Protein AF-A0A9Q1EX46-F1 (afdb_monomer)

Structure (mmCIF, N/CA/C/O backbone):
data_AF-A0A9Q1EX46-F1
#
_entry.id   AF-A0A9Q1EX46-F1
#
loop_
_atom_site.group_PDB
_atom_site.id
_atom_site.type_symbol
_atom_site.label_atom_id
_atom_site.label_alt_id
_atom_site.label_comp_id
_atom_site.label_asym_id
_atom_site.label_entity_id
_atom_site.label_seq_id
_atom_site.pdbx_PDB_ins_code
_atom_site.Cartn_x
_atom_site.Cartn_y
_atom_site.Cartn_z
_atom_site.occupancy
_atom_site.B_iso_or_equiv
_atom_site.auth_seq_id
_atom_site.auth_comp_id
_atom_site.auth_asym_id
_atom_site.auth_atom_id
_atom_site.pdbx_PDB_model_num
ATOM 1 N N . MET A 1 1 ? 39.783 0.358 53.527 1.00 37.78 1 MET A N 1
ATOM 2 C CA . MET A 1 1 ? 40.126 0.003 52.135 1.00 37.78 1 MET A CA 1
ATOM 3 C C . MET A 1 1 ? 38.827 0.038 51.355 1.00 37.78 1 MET A C 1
ATOM 5 O O . MET A 1 1 ? 37.946 -0.742 51.686 1.00 37.78 1 MET A O 1
ATOM 9 N N . ALA A 1 2 ? 38.648 1.014 50.462 1.00 42.69 2 ALA A N 1
ATOM 10 C CA . ALA A 1 2 ? 37.433 1.113 49.655 1.00 42.69 2 ALA A CA 1
ATOM 11 C C . ALA A 1 2 ? 37.326 -0.141 48.775 1.00 42.69 2 ALA A C 1
ATOM 13 O O . ALA A 1 2 ? 38.305 -0.507 48.122 1.00 42.69 2 ALA A O 1
ATOM 14 N N . ALA A 1 3 ? 36.185 -0.827 48.827 1.00 51.62 3 ALA A N 1
ATOM 15 C CA . ALA A 1 3 ? 35.931 -2.011 48.020 1.00 51.62 3 ALA A CA 1
ATOM 16 C C . ALA A 1 3 ? 36.088 -1.637 46.540 1.00 51.62 3 ALA A C 1
ATOM 18 O O . ALA A 1 3 ? 35.392 -0.761 46.035 1.00 51.62 3 ALA A O 1
ATOM 19 N N . THR A 1 4 ? 37.065 -2.239 45.866 1.00 77.00 4 THR A N 1
ATOM 20 C CA . THR A 1 4 ? 37.323 -1.983 44.450 1.00 77.00 4 THR A CA 1
ATOM 21 C C . THR A 1 4 ? 36.258 -2.725 43.655 1.00 77.00 4 THR A C 1
ATOM 23 O O . THR A 1 4 ? 36.268 -3.953 43.613 1.00 77.00 4 THR A O 1
ATOM 26 N N . ILE A 1 5 ? 35.302 -1.990 43.089 1.00 82.19 5 ILE A N 1
ATOM 27 C CA . ILE A 1 5 ? 34.247 -2.568 42.255 1.00 82.19 5 ILE A CA 1
ATOM 28 C C . ILE A 1 5 ? 34.917 -3.169 41.009 1.00 82.19 5 ILE A C 1
ATOM 30 O O . ILE A 1 5 ? 35.674 -2.457 40.338 1.00 82.19 5 ILE A O 1
ATOM 34 N N . PRO A 1 6 ? 34.718 -4.466 40.717 1.00 85.81 6 PRO A N 1
ATOM 35 C CA . PRO A 1 6 ? 35.343 -5.098 39.564 1.00 85.81 6 PRO A CA 1
ATOM 36 C C . PRO A 1 6 ? 34.796 -4.495 38.260 1.00 85.81 6 PRO A C 1
ATOM 38 O O . PRO A 1 6 ? 33.610 -4.171 38.198 1.00 85.81 6 PRO A O 1
ATOM 41 N N . PRO A 1 7 ? 35.635 -4.330 37.220 1.00 87.00 7 PRO A N 1
ATOM 42 C CA . PRO A 1 7 ? 35.157 -3.899 35.912 1.00 87.00 7 PRO A CA 1
ATOM 43 C C . PRO A 1 7 ? 34.230 -4.959 35.292 1.00 87.00 7 PRO A C 1
ATOM 45 O O . PRO A 1 7 ? 34.381 -6.147 35.602 1.00 87.00 7 PRO A O 1
ATOM 48 N N . PRO A 1 8 ? 33.308 -4.548 34.404 1.00 90.75 8 PRO A N 1
ATOM 49 C CA . PRO A 1 8 ? 32.396 -5.461 33.723 1.00 90.75 8 PRO A CA 1
ATOM 50 C C . PRO A 1 8 ? 33.163 -6.460 32.851 1.00 90.75 8 PRO A C 1
ATOM 52 O O . PRO A 1 8 ? 34.313 -6.219 32.456 1.00 90.75 8 PRO A O 1
ATOM 55 N N . ALA A 1 9 ? 32.525 -7.589 32.536 1.00 90.38 9 ALA A N 1
ATOM 56 C CA . ALA A 1 9 ? 33.117 -8.551 31.618 1.00 90.38 9 ALA A CA 1
ATOM 57 C C . ALA A 1 9 ? 33.279 -7.910 30.224 1.00 90.38 9 ALA A C 1
ATOM 59 O O . ALA A 1 9 ? 32.446 -7.104 29.815 1.00 90.38 9 ALA A O 1
ATOM 60 N N . PRO A 1 10 ? 34.341 -8.233 29.465 1.00 92.81 10 PRO A N 1
ATOM 61 C CA . PRO A 1 10 ? 34.513 -7.678 28.129 1.00 92.81 10 PRO A CA 1
ATOM 62 C C . PRO A 1 10 ? 33.400 -8.148 27.188 1.00 92.81 10 PRO A C 1
ATOM 64 O O . PRO A 1 10 ? 32.903 -9.271 27.300 1.00 92.81 10 PRO A O 1
ATOM 67 N N . MET A 1 11 ? 33.058 -7.306 26.210 1.00 91.50 11 MET A N 1
ATOM 68 C CA . MET A 1 11 ? 32.029 -7.615 25.220 1.00 91.50 11 MET A CA 1
ATOM 69 C C . MET A 1 11 ? 32.378 -8.898 24.456 1.00 91.50 11 MET A C 1
ATOM 71 O O . MET A 1 11 ? 33.451 -9.020 23.859 1.00 91.50 11 MET A O 1
ATOM 75 N N . LYS A 1 12 ? 31.445 -9.854 24.451 1.00 90.00 12 LYS A N 1
ATOM 76 C CA . LYS A 1 12 ? 31.603 -11.153 23.793 1.00 90.00 12 LYS A CA 1
ATOM 77 C C . LYS A 1 12 ? 31.111 -11.089 22.345 1.00 90.00 12 LYS A C 1
ATOM 79 O O . LYS A 1 12 ? 29.917 -10.932 22.099 1.00 90.00 12 LYS A O 1
ATOM 84 N N . LEU A 1 13 ? 32.014 -11.296 21.382 1.00 86.25 13 LEU A N 1
ATOM 85 C CA . LEU A 1 13 ? 31.693 -11.271 19.944 1.00 86.25 13 LEU A CA 1
ATOM 86 C C . LEU A 1 13 ? 31.307 -12.647 19.358 1.00 86.25 13 LEU A C 1
ATOM 88 O O . LEU A 1 13 ? 31.237 -12.814 18.143 1.00 86.25 13 LEU A O 1
ATOM 92 N N . SER A 1 14 ? 31.032 -13.645 20.202 1.00 80.94 14 SER A N 1
ATOM 93 C CA . SER A 1 14 ? 30.576 -14.979 19.783 1.00 80.94 14 SER A CA 1
ATOM 94 C C . SER A 1 14 ? 29.146 -15.268 20.247 1.00 80.94 14 SER A C 1
ATOM 96 O O . SER A 1 14 ? 28.757 -14.915 21.362 1.00 80.94 14 SER A O 1
ATOM 98 N N . GLY A 1 15 ? 28.367 -15.956 19.408 1.00 79.75 15 GLY A N 1
ATOM 99 C CA . GLY A 1 15 ? 26.959 -16.268 19.677 1.00 79.75 15 GLY A CA 1
ATOM 100 C C . GLY A 1 15 ? 26.020 -15.110 19.326 1.00 79.75 15 GLY A C 1
ATOM 101 O O . GLY A 1 15 ? 26.191 -14.461 18.296 1.00 79.75 15 GLY A O 1
ATOM 102 N N . ASN A 1 16 ? 25.011 -14.862 20.165 1.00 79.56 16 ASN A N 1
ATOM 103 C CA . ASN A 1 16 ? 24.030 -13.799 19.937 1.00 79.56 16 ASN A CA 1
ATOM 104 C C . ASN A 1 16 ? 24.615 -12.421 20.299 1.00 79.56 16 ASN A C 1
ATOM 106 O O . ASN A 1 16 ? 24.591 -12.008 21.457 1.00 79.56 16 ASN A O 1
ATOM 110 N N . LEU A 1 17 ? 25.124 -11.706 19.291 1.00 82.19 17 LEU A N 1
ATOM 111 C CA . LEU A 1 17 ? 25.746 -10.385 19.450 1.00 82.19 17 LEU A CA 1
ATOM 112 C C . LEU A 1 17 ? 24.806 -9.339 20.063 1.00 82.19 17 LEU A C 1
ATOM 114 O O . LEU A 1 17 ? 25.256 -8.537 20.876 1.00 82.19 17 LEU A O 1
ATOM 118 N N . SER A 1 18 ? 23.519 -9.359 19.704 1.00 80.31 18 SER A N 1
ATOM 119 C CA . SER A 1 18 ? 22.533 -8.399 20.215 1.00 80.31 18 SER A CA 1
ATOM 120 C C . SER A 1 18 ? 22.305 -8.591 21.713 1.00 80.31 18 SER A C 1
ATOM 122 O O . SER A 1 18 ? 22.365 -7.624 22.466 1.00 80.31 18 SER A O 1
ATOM 124 N N . ALA A 1 19 ? 22.091 -9.835 22.151 1.00 83.38 19 ALA A N 1
ATOM 125 C CA . ALA A 1 19 ? 21.902 -10.152 23.566 1.00 83.38 19 ALA A CA 1
ATOM 126 C C . ALA A 1 19 ? 23.178 -9.883 24.381 1.00 83.38 19 ALA A C 1
ATOM 128 O O . ALA A 1 19 ? 23.119 -9.279 25.448 1.00 83.38 19 ALA A O 1
ATOM 129 N N . ASN A 1 20 ? 24.347 -10.260 23.850 1.00 87.81 20 ASN A N 1
ATOM 130 C CA . ASN A 1 20 ? 25.632 -9.980 24.495 1.00 87.81 20 ASN A CA 1
ATOM 131 C C . ASN A 1 20 ? 25.869 -8.470 24.668 1.00 87.81 20 ASN A C 1
ATOM 133 O O . ASN A 1 20 ? 26.416 -8.052 25.685 1.00 87.81 20 ASN A O 1
ATOM 137 N N . TRP A 1 21 ? 25.457 -7.656 23.688 1.00 91.31 21 TRP A N 1
ATOM 138 C CA . TRP A 1 21 ? 25.592 -6.201 23.745 1.00 91.31 21 TRP A CA 1
ATOM 139 C C . TRP A 1 21 ? 24.703 -5.582 24.824 1.00 91.31 21 TRP A C 1
ATOM 141 O O . TRP A 1 21 ? 25.153 -4.692 25.539 1.00 91.31 21 TRP A O 1
ATOM 151 N N . GLU A 1 22 ? 23.465 -6.057 24.968 1.00 89.81 22 GLU A N 1
ATOM 152 C CA . GLU A 1 22 ? 22.554 -5.580 26.017 1.00 89.81 22 GLU A CA 1
ATOM 153 C C . GLU A 1 22 ? 23.090 -5.883 27.415 1.00 89.81 22 GLU A C 1
ATOM 155 O O . GLU A 1 22 ? 23.095 -4.993 28.264 1.00 89.81 22 GLU A O 1
ATOM 160 N N . ILE A 1 23 ? 23.620 -7.093 27.620 1.00 90.00 23 ILE A N 1
ATOM 161 C CA . ILE A 1 23 ? 24.258 -7.486 28.882 1.00 90.00 23 ILE A CA 1
ATOM 162 C C . ILE A 1 23 ? 25.468 -6.590 29.165 1.00 90.00 23 ILE A C 1
ATOM 164 O O . ILE A 1 23 ? 25.539 -5.969 30.221 1.00 90.00 23 ILE A O 1
ATOM 168 N N . PHE A 1 24 ? 26.392 -6.464 28.207 1.00 93.50 24 PHE A N 1
ATOM 169 C CA . PHE A 1 24 ? 27.595 -5.648 28.376 1.00 93.50 24 PHE A CA 1
ATOM 170 C C . PHE A 1 24 ? 27.270 -4.178 28.668 1.00 93.50 24 PHE A C 1
ATOM 172 O O . PHE A 1 24 ? 27.887 -3.565 29.537 1.00 93.50 24 PHE A O 1
ATOM 179 N N . ARG A 1 25 ? 26.307 -3.599 27.940 1.00 92.69 25 ARG A N 1
ATOM 180 C CA . ARG A 1 25 ? 25.896 -2.206 28.131 1.00 92.69 25 ARG A CA 1
ATOM 181 C C . ARG A 1 25 ? 25.324 -1.988 29.528 1.00 92.69 25 ARG A C 1
ATOM 183 O O . ARG A 1 25 ? 25.738 -1.036 30.180 1.00 92.69 25 ARG A O 1
ATOM 190 N N . ALA A 1 26 ? 24.427 -2.865 29.977 1.00 91.81 26 ALA A N 1
ATOM 191 C CA . ALA A 1 26 ? 23.844 -2.781 31.311 1.00 91.81 26 ALA A CA 1
ATOM 192 C C . ALA A 1 26 ? 24.926 -2.888 32.400 1.00 91.81 26 ALA A C 1
ATOM 194 O O . ALA A 1 26 ? 25.012 -2.023 33.266 1.00 91.81 26 ALA A O 1
ATOM 195 N N . GLU A 1 27 ? 25.826 -3.874 32.297 1.00 92.00 27 GLU A N 1
ATOM 196 C CA . GLU A 1 27 ? 26.935 -4.035 33.248 1.00 92.00 27 GLU A CA 1
ATOM 197 C C . GLU A 1 27 ? 27.879 -2.820 33.263 1.00 92.00 27 GLU A C 1
ATOM 199 O O . GLU A 1 27 ? 28.381 -2.427 34.318 1.00 92.00 27 GLU A O 1
ATOM 204 N N . TYR A 1 28 ? 28.133 -2.207 32.103 1.00 92.94 28 TYR A N 1
ATOM 205 C CA . TYR A 1 28 ? 28.942 -0.994 32.007 1.00 92.94 28 TYR A CA 1
ATOM 206 C C . TYR A 1 28 ? 28.252 0.223 32.632 1.00 92.94 28 TYR A C 1
ATOM 208 O O . TYR A 1 28 ? 28.911 0.994 33.329 1.00 92.94 28 TYR A O 1
ATOM 216 N N . GLU A 1 29 ? 26.956 0.413 32.387 1.00 91.44 29 GLU A N 1
ATOM 217 C CA . GLU A 1 29 ? 26.177 1.520 32.952 1.00 91.44 29 GLU A CA 1
ATOM 218 C C . GLU A 1 29 ? 26.094 1.404 34.484 1.00 91.44 29 GLU A C 1
ATOM 220 O O . GLU A 1 29 ? 26.362 2.383 35.187 1.00 91.44 29 GLU A O 1
ATOM 225 N N . ASP A 1 30 ? 25.865 0.195 35.005 1.00 90.56 30 ASP A N 1
ATOM 226 C CA . ASP A 1 30 ? 25.904 -0.095 36.443 1.00 90.56 30 ASP A CA 1
ATOM 227 C C . ASP A 1 30 ? 27.296 0.164 37.037 1.00 90.56 30 ASP A C 1
ATOM 229 O O . ASP A 1 30 ? 27.428 0.797 38.089 1.00 90.56 30 ASP A O 1
ATOM 233 N N . TYR A 1 31 ? 28.358 -0.266 36.349 1.00 91.56 31 TYR A N 1
ATOM 234 C CA . TYR A 1 31 ? 29.737 0.002 36.758 1.00 91.56 31 TYR A CA 1
ATOM 235 C C . TYR A 1 31 ? 30.051 1.502 36.773 1.00 91.56 31 TYR A C 1
ATOM 237 O O . TYR A 1 31 ? 30.677 2.001 37.714 1.00 91.56 31 TYR A O 1
ATOM 245 N N . ALA A 1 32 ? 29.615 2.238 35.750 1.00 90.19 32 ALA A N 1
ATOM 246 C CA . ALA A 1 32 ? 29.846 3.670 35.634 1.00 90.19 32 ALA A CA 1
ATOM 247 C C . ALA A 1 32 ? 29.139 4.446 36.753 1.00 90.19 32 ALA A C 1
ATOM 249 O O . ALA A 1 32 ? 29.727 5.364 37.327 1.00 90.19 32 ALA A O 1
ATOM 250 N N . LEU A 1 33 ? 27.915 4.044 37.103 1.00 90.44 33 LEU A N 1
ATOM 251 C CA . LEU A 1 33 ? 27.171 4.614 38.221 1.00 90.44 33 LEU A CA 1
ATOM 252 C C . LEU A 1 33 ? 27.841 4.290 39.562 1.00 90.44 33 LEU A C 1
ATOM 254 O O . LEU A 1 33 ? 28.079 5.185 40.371 1.00 90.44 33 LEU A O 1
ATOM 258 N N . ALA A 1 34 ? 28.195 3.025 39.788 1.00 87.19 34 ALA A N 1
ATOM 259 C CA . ALA A 1 34 ? 28.733 2.572 41.067 1.00 87.19 34 ALA A CA 1
ATOM 260 C C . ALA A 1 34 ? 30.149 3.104 41.362 1.00 87.19 34 ALA A C 1
ATOM 262 O O . ALA A 1 34 ? 30.555 3.177 42.521 1.00 87.19 34 ALA A O 1
ATOM 263 N N . THR A 1 35 ? 30.903 3.484 40.327 1.00 89.00 35 THR A N 1
ATOM 264 C CA . THR A 1 35 ? 32.251 4.069 40.447 1.00 89.00 35 THR A CA 1
ATOM 265 C C . THR A 1 35 ? 32.278 5.596 40.355 1.00 89.00 35 THR A C 1
ATOM 267 O O . THR A 1 35 ? 33.369 6.172 40.326 1.00 89.00 35 THR A O 1
ATOM 270 N N . GLU A 1 36 ? 31.110 6.252 40.298 1.00 89.44 36 GLU A N 1
ATOM 271 C CA . GLU A 1 36 ? 30.981 7.703 40.070 1.00 89.44 36 GLU A CA 1
ATOM 272 C C . GLU A 1 36 ? 31.730 8.156 38.798 1.00 89.44 36 GLU A C 1
ATOM 274 O O . GLU A 1 36 ? 32.247 9.273 38.694 1.00 89.44 36 GLU A O 1
ATOM 279 N N . LEU A 1 37 ? 31.833 7.267 37.802 1.00 88.12 37 LEU A N 1
ATOM 280 C CA . LEU A 1 37 ? 32.483 7.557 36.524 1.00 88.12 37 LEU A CA 1
ATOM 28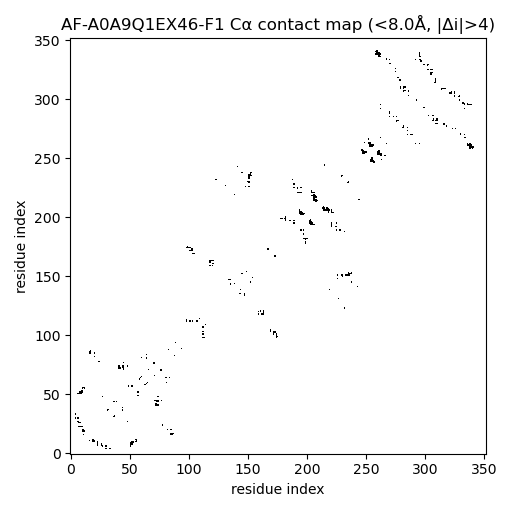1 C C . LEU A 1 37 ? 31.703 8.621 35.748 1.00 88.12 37 LEU A C 1
ATOM 283 O O . LEU A 1 37 ? 32.310 9.404 35.022 1.00 88.12 37 LEU A O 1
ATOM 287 N N . VAL A 1 38 ? 30.385 8.672 35.948 1.00 86.75 38 VAL A N 1
ATOM 288 C CA . VAL A 1 38 ? 29.470 9.645 35.334 1.00 86.75 38 VAL A CA 1
ATOM 289 C C . VAL A 1 38 ? 29.853 11.094 35.675 1.00 86.75 38 VAL A C 1
ATOM 291 O O . VAL A 1 38 ? 29.668 11.979 34.844 1.00 86.75 38 VAL A O 1
ATOM 294 N N . ASP A 1 39 ? 30.474 11.332 36.836 1.00 88.81 39 ASP A N 1
ATOM 295 C CA . ASP A 1 39 ? 30.908 12.666 37.283 1.00 88.81 39 ASP A CA 1
ATOM 296 C C . ASP A 1 39 ? 32.320 13.048 36.793 1.00 88.81 39 ASP A C 1
ATOM 298 O O . ASP A 1 39 ? 32.814 14.152 37.045 1.00 88.81 39 ASP A O 1
ATOM 302 N N . LYS A 1 40 ? 33.025 12.136 36.111 1.00 90.38 40 LYS A N 1
ATOM 303 C CA . LYS A 1 40 ? 34.375 12.384 35.577 1.00 90.38 40 LYS A CA 1
ATOM 304 C C . LYS A 1 40 ? 34.307 13.115 34.228 1.00 90.38 40 LYS A C 1
ATOM 306 O O . LYS A 1 40 ? 33.302 13.025 33.533 1.00 90.38 40 LYS A O 1
ATOM 311 N N . PRO A 1 41 ? 35.390 13.785 33.788 1.00 90.81 41 PRO A N 1
ATOM 312 C CA . PRO A 1 41 ? 35.446 14.379 32.452 1.00 90.81 41 PRO A CA 1
ATOM 313 C C . PRO A 1 41 ? 35.169 13.347 31.350 1.00 90.81 41 PRO A C 1
ATOM 315 O O . PRO A 1 41 ? 35.651 12.217 31.439 1.00 90.81 41 PRO A O 1
ATOM 318 N N . GLU A 1 42 ? 34.477 13.749 30.284 1.00 86.06 42 GLU A N 1
ATOM 319 C CA . GLU A 1 42 ? 34.044 12.868 29.181 1.00 86.06 42 GLU A CA 1
ATOM 320 C C . GLU A 1 42 ? 35.189 12.023 28.598 1.00 86.06 42 GLU A C 1
ATOM 322 O O . GLU A 1 42 ? 35.058 10.814 28.413 1.00 86.06 42 GLU A O 1
ATOM 327 N N . GLY A 1 43 ? 36.377 12.617 28.437 1.00 85.38 43 GLY A N 1
ATOM 328 C CA . GLY A 1 43 ? 37.562 11.898 27.961 1.00 85.38 43 GLY A CA 1
ATOM 329 C C . GLY A 1 43 ? 37.999 10.736 28.865 1.00 85.38 43 GLY A C 1
ATOM 330 O O . GLY A 1 43 ? 38.501 9.728 28.363 1.00 85.38 43 GLY A O 1
ATOM 331 N N . VAL A 1 44 ? 37.781 10.840 30.183 1.00 87.69 44 VAL A N 1
ATOM 332 C CA . VAL A 1 44 ? 38.041 9.759 31.149 1.00 87.69 44 VAL A CA 1
ATOM 333 C C . VAL A 1 44 ? 36.973 8.677 31.024 1.00 87.69 44 VAL A C 1
ATOM 335 O O . VAL A 1 44 ? 37.316 7.498 30.997 1.00 87.69 44 VAL A O 1
ATOM 338 N N . GLN A 1 45 ? 35.703 9.056 30.868 1.00 89.62 45 GLN A N 1
ATOM 339 C CA . GLN A 1 45 ? 34.605 8.105 30.666 1.00 89.62 45 GLN A CA 1
ATOM 340 C C . GLN A 1 45 ? 34.811 7.280 29.389 1.00 89.62 45 GLN A C 1
ATOM 342 O O . GLN A 1 45 ? 34.804 6.049 29.423 1.00 89.62 45 GLN A O 1
ATOM 347 N N . ALA A 1 46 ? 35.110 7.946 28.271 1.00 89.56 46 ALA A N 1
ATOM 348 C CA . ALA A 1 46 ? 35.369 7.293 26.993 1.00 89.56 46 ALA A CA 1
ATOM 349 C C . ALA A 1 46 ? 36.636 6.416 27.030 1.00 89.56 46 ALA A C 1
ATOM 351 O O . ALA A 1 46 ? 36.675 5.339 26.427 1.00 89.56 46 ALA A O 1
ATOM 352 N N . ALA A 1 47 ? 37.683 6.835 27.751 1.00 88.62 47 ALA A N 1
ATOM 353 C CA . ALA A 1 47 ? 38.885 6.021 27.939 1.00 88.62 47 ALA A CA 1
ATOM 354 C C . ALA A 1 47 ? 38.607 4.753 28.758 1.00 88.62 47 ALA A C 1
ATOM 356 O O . ALA A 1 47 ? 39.110 3.684 28.399 1.00 88.62 47 ALA A O 1
ATOM 357 N N . THR A 1 48 ? 37.781 4.856 29.799 1.00 89.94 48 THR A N 1
ATOM 358 C CA . THR A 1 48 ? 37.347 3.715 30.610 1.00 89.94 48 THR A CA 1
ATOM 359 C C . THR A 1 48 ? 36.477 2.754 29.800 1.00 89.94 48 THR A C 1
ATOM 361 O O . THR A 1 48 ? 36.755 1.560 29.796 1.00 89.94 48 THR A O 1
ATOM 364 N N . LEU A 1 49 ? 35.520 3.239 29.001 1.00 91.62 49 LEU A N 1
ATOM 365 C CA . LEU A 1 49 ? 34.744 2.378 28.096 1.00 91.62 49 LEU A CA 1
ATOM 366 C C . LEU A 1 49 ? 35.655 1.593 27.133 1.00 91.62 49 LEU A C 1
ATOM 368 O O . LEU A 1 49 ? 35.511 0.382 26.954 1.00 91.62 49 LEU A O 1
ATOM 372 N N . ARG A 1 50 ? 36.652 2.265 26.539 1.00 89.94 50 ARG A N 1
ATOM 373 C CA . ARG A 1 50 ? 37.633 1.622 25.647 1.00 89.94 50 ARG A CA 1
ATOM 374 C C . ARG A 1 50 ? 38.488 0.581 26.354 1.00 89.94 50 ARG A C 1
ATOM 376 O O . ARG A 1 50 ? 38.918 -0.368 25.693 1.00 89.94 50 ARG A O 1
ATOM 383 N N . SER A 1 51 ? 38.774 0.745 27.645 1.00 89.12 51 SER A N 1
ATOM 384 C CA . SER A 1 51 ? 39.581 -0.209 28.406 1.00 89.12 51 SER A CA 1
ATOM 385 C C . SER A 1 51 ? 38.799 -1.484 28.730 1.00 89.12 51 SER A C 1
ATOM 387 O O . SER A 1 51 ? 39.360 -2.567 28.565 1.00 89.12 51 SER A O 1
ATOM 389 N N . VAL A 1 52 ? 37.510 -1.364 29.069 1.00 92.44 52 VAL A N 1
ATOM 390 C CA . VAL A 1 52 ? 36.662 -2.487 29.508 1.00 92.44 52 VAL A CA 1
ATOM 391 C C . VAL A 1 52 ? 35.987 -3.258 28.368 1.00 92.44 52 VAL A C 1
ATOM 393 O O . VAL A 1 52 ? 35.744 -4.448 28.515 1.00 92.44 52 VAL A O 1
ATOM 396 N N . MET A 1 53 ? 35.761 -2.650 27.193 1.00 89.94 53 MET A N 1
ATOM 397 C CA . MET A 1 53 ? 35.071 -3.316 26.067 1.00 89.94 53 MET A CA 1
ATOM 398 C C . MET A 1 53 ? 35.796 -4.545 25.482 1.00 89.94 53 MET A C 1
ATOM 400 O O . MET A 1 53 ? 35.198 -5.314 24.737 1.00 89.94 53 MET A O 1
ATOM 404 N N . GLY A 1 54 ? 37.075 -4.756 25.806 1.00 91.19 54 GLY A N 1
ATOM 405 C CA . GLY A 1 54 ? 37.865 -5.888 25.308 1.00 91.19 54 GLY A CA 1
ATOM 406 C C . GLY A 1 54 ? 38.504 -5.658 23.931 1.00 91.19 54 GLY A C 1
ATOM 407 O O . GLY A 1 54 ? 38.144 -4.747 23.185 1.00 91.19 54 GLY A O 1
ATOM 408 N N . ALA A 1 55 ? 39.511 -6.472 23.597 1.00 87.94 55 ALA A N 1
ATOM 409 C CA . ALA A 1 55 ? 40.340 -6.284 22.399 1.00 87.94 55 ALA A CA 1
ATOM 410 C C . ALA A 1 55 ? 39.560 -6.457 21.084 1.00 87.94 55 ALA A C 1
ATOM 412 O O . ALA A 1 55 ? 39.756 -5.684 20.146 1.00 87.94 55 ALA A O 1
ATOM 413 N N . GLU A 1 56 ? 38.653 -7.433 21.032 1.00 86.06 56 GLU A N 1
ATOM 414 C CA . GLU A 1 56 ? 37.836 -7.725 19.850 1.00 86.06 56 GLU A CA 1
ATOM 415 C C . GLU A 1 56 ? 36.821 -6.606 19.571 1.00 86.06 56 GLU A C 1
ATOM 417 O O . GLU A 1 56 ? 36.754 -6.086 18.457 1.00 86.06 56 GLU A O 1
ATOM 422 N N . CYS A 1 57 ? 36.101 -6.139 20.597 1.00 88.50 57 CYS A N 1
ATOM 423 C CA . CYS A 1 57 ? 35.189 -5.001 20.458 1.00 88.50 57 CYS A CA 1
ATOM 424 C C . CYS A 1 57 ? 35.941 -3.705 20.120 1.00 88.50 57 CYS A C 1
ATOM 426 O O . CYS A 1 57 ? 35.461 -2.887 19.337 1.00 88.50 57 CYS A O 1
ATOM 428 N N . ARG A 1 58 ? 37.157 -3.524 20.653 1.00 88.25 58 ARG A N 1
ATOM 429 C CA . ARG A 1 58 ? 38.003 -2.370 20.320 1.00 88.25 58 ARG A CA 1
ATOM 430 C C . ARG A 1 58 ? 38.433 -2.371 18.850 1.00 88.25 58 ARG A C 1
ATOM 432 O O . ARG A 1 58 ? 38.584 -1.296 18.267 1.00 88.25 58 ARG A O 1
ATOM 439 N N . HIS A 1 59 ? 38.618 -3.544 18.242 1.00 87.50 59 HIS A N 1
ATOM 440 C CA . HIS A 1 59 ? 38.881 -3.658 16.808 1.00 87.50 59 HIS A CA 1
ATOM 441 C C . HIS A 1 59 ? 37.688 -3.143 15.990 1.00 87.50 59 HIS A C 1
ATOM 443 O O . HIS A 1 59 ? 37.874 -2.283 15.132 1.00 87.50 59 HIS A O 1
ATOM 449 N N . VAL A 1 60 ? 36.469 -3.575 16.334 1.00 86.44 60 VAL A N 1
ATOM 450 C CA . VAL A 1 60 ? 35.222 -3.083 15.717 1.00 86.44 60 VAL A CA 1
ATOM 451 C C . VAL A 1 60 ? 35.084 -1.569 15.881 1.00 86.44 60 VAL A C 1
ATOM 453 O O . VAL A 1 60 ? 34.874 -0.852 14.906 1.00 86.44 60 VAL A O 1
ATOM 456 N N . TYR A 1 61 ? 35.279 -1.060 17.098 1.00 87.69 61 TYR A N 1
ATOM 457 C CA . TYR A 1 61 ? 35.240 0.375 17.379 1.00 87.69 61 TYR A CA 1
ATOM 458 C C . TYR A 1 61 ? 36.185 1.173 16.465 1.00 87.69 61 TYR A C 1
ATOM 460 O O . TYR A 1 61 ? 35.790 2.188 15.896 1.00 87.69 61 TYR A O 1
ATOM 468 N N . LYS A 1 62 ? 37.427 0.703 16.294 1.00 85.88 62 LYS A N 1
ATOM 469 C CA . LYS A 1 62 ? 38.462 1.429 15.547 1.00 85.88 62 LYS A CA 1
ATOM 470 C C . LYS A 1 62 ? 38.287 1.345 14.030 1.00 85.88 62 LYS A C 1
ATOM 472 O O . LYS A 1 62 ? 38.637 2.296 13.338 1.00 85.88 62 LYS A O 1
ATOM 477 N N . HIS A 1 63 ? 37.816 0.212 13.516 1.00 84.81 63 HIS A N 1
ATOM 478 C CA . HIS A 1 63 ? 37.829 -0.068 12.079 1.00 84.81 63 HIS A CA 1
ATOM 479 C C . HIS A 1 63 ? 36.451 0.010 11.413 1.00 84.81 63 HIS A C 1
ATOM 481 O O . HIS A 1 63 ? 36.396 0.160 10.195 1.00 84.81 63 HIS A O 1
ATOM 487 N N . ASN A 1 64 ? 35.353 -0.057 12.175 1.00 83.44 64 ASN A N 1
ATOM 488 C CA . ASN A 1 64 ? 34.003 -0.152 11.614 1.00 83.44 64 ASN A CA 1
ATOM 489 C C . ASN A 1 64 ? 33.105 1.055 11.923 1.00 83.44 64 ASN A C 1
ATOM 491 O O . ASN A 1 64 ? 32.148 1.272 11.185 1.00 83.44 64 ASN A O 1
ATOM 495 N N . LEU A 1 65 ? 33.382 1.841 12.974 1.00 81.44 65 LEU A N 1
ATOM 496 C CA . LEU A 1 65 ? 32.496 2.943 13.390 1.00 81.44 65 LEU A CA 1
ATOM 497 C C . LEU A 1 65 ? 32.852 4.325 12.817 1.00 81.44 65 LEU A C 1
ATOM 499 O O . LEU A 1 65 ? 32.020 5.218 12.901 1.00 81.44 65 LEU A O 1
ATOM 503 N N . ASN A 1 66 ? 34.037 4.510 12.218 1.00 82.81 66 ASN A N 1
ATOM 504 C CA . ASN A 1 66 ? 34.472 5.759 11.557 1.00 82.81 66 ASN A CA 1
ATOM 505 C C . ASN A 1 66 ? 34.155 7.067 12.329 1.00 82.81 66 ASN A C 1
ATOM 507 O O . ASN A 1 66 ? 33.819 8.077 11.714 1.00 82.81 66 ASN A O 1
ATOM 511 N N . LEU A 1 67 ? 34.265 7.057 13.662 1.00 86.56 67 LEU A N 1
ATOM 512 C CA . LEU A 1 67 ? 33.945 8.209 14.517 1.00 86.56 67 LEU A CA 1
ATOM 513 C C . LEU A 1 67 ? 35.008 9.314 14.408 1.00 86.56 67 LEU A C 1
ATOM 515 O O . LEU A 1 67 ? 36.211 9.031 14.452 1.00 86.56 67 LEU A O 1
ATOM 519 N N . SER A 1 68 ? 34.571 10.571 14.328 1.00 87.62 68 SER A N 1
ATOM 520 C CA . SER A 1 68 ? 35.425 11.765 14.393 1.00 87.62 68 SER A CA 1
ATOM 521 C C . SER A 1 68 ? 36.057 11.961 15.781 1.00 87.62 68 SER A C 1
ATOM 523 O O . SER A 1 68 ? 35.644 11.351 16.763 1.00 87.62 68 SER A O 1
ATOM 525 N N . ASN A 1 69 ? 37.072 12.826 15.892 1.00 82.31 69 ASN A N 1
ATOM 526 C CA . ASN A 1 69 ? 37.777 13.051 17.164 1.00 82.31 69 ASN A CA 1
ATOM 527 C C . ASN A 1 69 ? 36.862 13.582 18.283 1.00 82.31 69 ASN A C 1
ATOM 529 O O . ASN A 1 69 ? 37.085 13.255 19.445 1.00 82.31 69 ASN A O 1
ATOM 533 N N . GLU A 1 70 ? 35.847 14.376 17.934 1.00 82.81 70 GLU A N 1
ATOM 534 C CA . GLU A 1 70 ? 34.847 14.888 18.879 1.00 82.81 70 GLU A CA 1
ATOM 535 C C . GLU A 1 70 ? 33.918 13.758 19.349 1.00 82.81 70 GLU A C 1
ATOM 537 O O . GLU A 1 70 ? 33.715 13.573 20.545 1.00 82.81 70 GLU A O 1
ATOM 542 N N . GLU A 1 71 ? 33.456 12.904 18.432 1.00 85.56 71 GLU A N 1
ATOM 543 C CA . GLU A 1 71 ? 32.603 11.748 18.748 1.00 85.56 71 GLU A CA 1
ATOM 544 C C . GLU A 1 71 ? 33.328 10.667 19.569 1.00 85.56 71 GLU A C 1
ATOM 546 O O . GLU A 1 71 ? 32.701 9.921 20.314 1.00 85.56 71 GLU A O 1
ATOM 551 N N . GLN A 1 72 ? 34.658 10.579 19.470 1.00 84.56 72 GLN A N 1
ATOM 552 C CA . GLN A 1 72 ? 35.477 9.671 20.285 1.00 84.56 72 GLN A CA 1
ATOM 553 C C . GLN A 1 72 ? 35.676 10.153 21.736 1.00 84.56 72 GLN A C 1
ATOM 555 O O . GLN A 1 72 ? 36.199 9.393 22.568 1.00 84.56 72 GLN A O 1
ATOM 560 N N . ALA A 1 73 ? 35.310 11.403 22.035 1.00 84.94 73 ALA A N 1
ATOM 561 C CA . ALA A 1 73 ? 35.326 11.957 23.385 1.00 84.94 7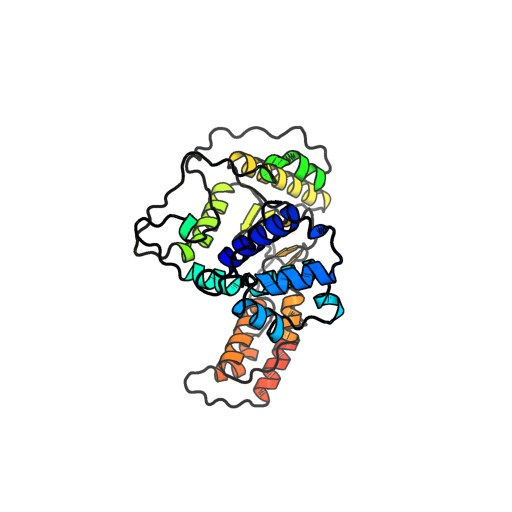3 ALA A CA 1
ATOM 562 C C . ALA A 1 73 ? 34.010 11.695 24.139 1.00 84.94 73 ALA A C 1
ATOM 564 O O . ALA A 1 73 ? 34.045 11.582 25.361 1.00 84.94 73 ALA A O 1
ATOM 565 N N . ASP A 1 74 ? 32.894 11.518 23.426 1.00 88.31 74 ASP A N 1
ATOM 566 C CA . ASP A 1 74 ? 31.565 11.307 24.007 1.00 88.31 74 ASP A CA 1
ATOM 567 C C . ASP A 1 74 ? 31.233 9.810 24.155 1.00 88.31 74 ASP A C 1
ATOM 569 O O . ASP A 1 74 ? 31.031 9.075 23.185 1.00 88.31 74 ASP A O 1
ATOM 573 N N . VAL A 1 75 ? 31.131 9.349 25.403 1.00 89.50 75 VAL A N 1
ATOM 574 C CA . VAL A 1 75 ? 30.801 7.956 25.742 1.00 89.50 75 VAL A CA 1
ATOM 575 C C . VAL A 1 75 ? 29.432 7.516 25.203 1.00 89.50 75 VAL A C 1
ATOM 577 O O . VAL A 1 75 ? 29.274 6.372 24.773 1.00 89.50 75 VAL A O 1
ATOM 580 N N . THR A 1 76 ? 28.457 8.422 25.161 1.00 88.50 76 THR A N 1
ATOM 581 C CA . THR A 1 76 ? 27.086 8.157 24.712 1.00 88.50 76 THR A CA 1
ATOM 582 C C . THR A 1 76 ? 27.056 7.915 23.210 1.00 88.50 76 THR A C 1
ATOM 584 O O . THR A 1 76 ? 26.407 6.979 22.733 1.00 88.50 76 THR A O 1
ATOM 587 N N . VAL A 1 77 ? 27.803 8.719 22.448 1.00 90.06 77 VAL A N 1
ATOM 588 C CA . VAL A 1 77 ? 27.938 8.550 20.994 1.00 90.06 77 VAL A CA 1
ATOM 589 C C . VAL A 1 77 ? 28.606 7.216 20.665 1.00 90.06 77 VAL A C 1
ATOM 591 O O . VAL A 1 77 ? 28.150 6.504 19.763 1.00 90.06 77 VAL A O 1
ATOM 594 N N . ILE A 1 78 ? 29.630 6.830 21.431 1.00 89.62 78 ILE A N 1
ATOM 595 C CA . ILE A 1 78 ? 30.318 5.544 21.267 1.00 89.62 78 ILE A CA 1
ATOM 596 C C . ILE A 1 78 ? 29.364 4.372 21.536 1.00 89.62 78 ILE A C 1
ATOM 598 O O . ILE A 1 78 ? 29.268 3.469 20.700 1.00 89.62 78 ILE A O 1
ATOM 602 N N . LEU A 1 79 ? 28.631 4.388 22.657 1.00 90.75 79 LEU A N 1
ATOM 603 C CA . LEU A 1 79 ? 27.666 3.338 23.010 1.00 90.75 79 LEU A CA 1
ATOM 604 C C . LEU A 1 79 ? 26.560 3.205 21.956 1.00 90.75 79 LEU A C 1
ATOM 606 O O . LEU A 1 79 ? 26.276 2.101 21.500 1.00 90.75 79 LEU A O 1
ATOM 610 N N . ASN A 1 80 ? 25.983 4.317 21.498 1.00 89.38 80 ASN A N 1
ATOM 611 C CA . ASN A 1 80 ? 24.926 4.290 20.483 1.00 89.38 80 ASN A CA 1
ATOM 612 C C . ASN A 1 80 ? 25.431 3.788 19.119 1.00 89.38 80 ASN A C 1
ATOM 614 O O . ASN A 1 80 ? 24.705 3.113 18.388 1.00 89.38 80 ASN A O 1
ATOM 618 N N . SER A 1 81 ? 26.675 4.102 18.760 1.00 87.75 81 SER A N 1
ATOM 619 C CA . SER A 1 81 ? 27.277 3.647 17.502 1.00 87.75 81 SER A CA 1
ATOM 620 C C . SER A 1 81 ? 27.586 2.150 17.530 1.00 87.75 81 SER A C 1
ATOM 622 O O . SER A 1 81 ? 27.300 1.445 16.562 1.00 87.75 81 SER A O 1
ATOM 624 N N . LEU A 1 82 ? 28.098 1.644 18.656 1.00 88.62 82 LEU A N 1
ATOM 625 C CA . LEU A 1 82 ? 28.273 0.207 18.877 1.00 88.62 82 LEU A CA 1
ATOM 626 C C . LEU A 1 82 ? 26.923 -0.522 18.908 1.00 88.62 82 LEU A C 1
ATOM 628 O O . LEU A 1 82 ? 26.799 -1.583 18.302 1.00 88.62 82 LEU A O 1
ATOM 632 N N . GLU A 1 83 ? 25.889 0.066 19.513 1.00 88.81 83 GLU A N 1
ATOM 633 C CA . GLU A 1 83 ? 24.540 -0.505 19.504 1.00 88.81 83 GLU A CA 1
ATOM 634 C C . GLU A 1 83 ? 23.997 -0.664 18.083 1.00 88.81 83 GLU A C 1
ATOM 636 O O . GLU A 1 83 ? 23.495 -1.730 17.742 1.00 88.81 83 GLU A O 1
ATOM 641 N N . ARG A 1 84 ? 24.152 0.349 17.223 1.00 84.06 84 ARG A N 1
ATOM 642 C CA . ARG A 1 84 ? 23.755 0.261 15.805 1.00 84.06 84 ARG A CA 1
ATOM 643 C C . ARG A 1 84 ? 24.529 -0.802 15.025 1.00 84.06 84 ARG A C 1
ATOM 645 O O . ARG A 1 84 ? 24.015 -1.309 14.034 1.00 84.06 84 ARG A O 1
ATOM 652 N N . TYR A 1 85 ? 25.760 -1.102 15.432 1.00 85.50 85 TYR A N 1
ATOM 653 C CA . TYR A 1 85 ? 26.577 -2.135 14.803 1.00 85.50 85 TYR A CA 1
ATOM 654 C C . TYR A 1 85 ? 26.172 -3.543 15.262 1.00 85.50 85 TYR A C 1
ATOM 656 O O . TYR A 1 85 ? 26.044 -4.446 14.438 1.00 85.50 85 TYR A O 1
ATOM 664 N N . PHE A 1 86 ? 25.960 -3.740 16.568 1.00 83.44 86 PHE A N 1
ATOM 665 C CA . PHE A 1 86 ? 25.648 -5.055 17.137 1.00 83.44 86 PHE A CA 1
ATOM 666 C C . PHE A 1 86 ? 24.168 -5.431 17.056 1.00 83.44 86 PHE A C 1
ATOM 668 O O . PHE A 1 86 ? 23.852 -6.621 17.004 1.00 83.44 86 PHE A O 1
ATOM 675 N N . LYS A 1 87 ? 23.261 -4.450 17.007 1.00 79.62 87 LYS A N 1
ATOM 676 C CA . LYS A 1 87 ? 21.844 -4.676 16.720 1.00 79.62 87 LYS A CA 1
ATOM 677 C C . LYS A 1 87 ? 21.618 -4.527 15.214 1.00 79.62 87 LYS A C 1
ATOM 679 O O . LYS A 1 87 ? 21.653 -3.402 14.713 1.00 79.62 87 LYS A O 1
ATOM 684 N N . PRO A 1 88 ? 21.377 -5.620 14.466 1.00 60.94 88 PRO A N 1
ATOM 685 C CA . PRO A 1 88 ? 21.085 -5.504 13.046 1.00 60.94 88 PRO A CA 1
ATOM 686 C C . PRO A 1 88 ? 19.825 -4.658 12.843 1.00 60.94 88 PRO A C 1
ATOM 688 O O . PRO A 1 88 ? 18.802 -4.858 13.503 1.00 60.94 88 PRO A O 1
ATOM 691 N N . ALA A 1 89 ? 19.879 -3.720 11.896 1.00 57.06 89 ALA A N 1
ATOM 692 C CA . ALA A 1 89 ? 18.675 -3.071 11.404 1.00 57.06 89 ALA A CA 1
ATOM 693 C C . ALA A 1 89 ? 17.752 -4.160 10.841 1.00 57.06 89 ALA A C 1
ATOM 695 O O . ALA A 1 89 ? 18.144 -4.881 9.921 1.00 57.06 89 ALA A O 1
ATOM 696 N N . LYS A 1 90 ? 16.543 -4.302 11.403 1.00 53.53 90 LYS A N 1
ATOM 697 C CA . LYS A 1 90 ? 15.557 -5.287 10.938 1.00 53.53 90 LYS A CA 1
ATOM 698 C C . LYS A 1 90 ? 15.327 -5.101 9.440 1.00 53.53 90 LYS A C 1
ATOM 700 O O . LYS A 1 90 ? 14.688 -4.136 9.015 1.00 53.53 90 LYS A O 1
ATOM 705 N N . ASN A 1 91 ? 15.827 -6.029 8.631 1.00 50.94 91 ASN A N 1
ATOM 706 C CA . ASN A 1 91 ? 15.505 -6.058 7.217 1.00 50.94 91 ASN A CA 1
ATOM 707 C C . ASN A 1 91 ? 14.139 -6.723 7.073 1.00 50.94 91 ASN A C 1
ATOM 709 O O . ASN A 1 91 ? 14.035 -7.941 6.983 1.00 50.94 91 ASN A O 1
ATOM 713 N N . VAL A 1 92 ? 13.093 -5.898 7.046 1.00 47.12 92 VAL A N 1
ATOM 714 C CA . VAL A 1 92 ? 11.694 -6.343 6.961 1.00 47.12 92 VAL A CA 1
ATOM 715 C C . VAL A 1 92 ? 11.468 -7.317 5.797 1.00 47.12 92 VAL A C 1
ATOM 717 O O . VAL A 1 92 ? 10.634 -8.207 5.908 1.00 47.12 92 VAL A O 1
ATOM 720 N N . ILE A 1 93 ? 12.209 -7.186 4.691 1.00 41.31 93 ILE A N 1
ATOM 721 C CA . ILE A 1 93 ? 12.094 -8.082 3.532 1.00 41.31 93 ILE A CA 1
ATOM 722 C C . ILE A 1 93 ? 12.697 -9.456 3.844 1.00 41.31 93 ILE A C 1
ATOM 724 O O . ILE A 1 93 ? 12.082 -10.470 3.529 1.00 41.31 93 ILE A O 1
ATOM 728 N N . TYR A 1 94 ? 13.872 -9.496 4.475 1.00 45.31 94 TYR A N 1
ATOM 729 C CA . TYR A 1 94 ? 14.524 -10.745 4.873 1.00 45.31 94 TYR A CA 1
ATOM 730 C C . TYR A 1 94 ? 13.752 -11.461 5.988 1.00 45.31 94 TYR A C 1
ATOM 732 O O . TYR A 1 94 ? 13.498 -12.651 5.870 1.00 45.31 94 TYR A O 1
ATOM 740 N N . GLU A 1 95 ? 13.287 -10.732 7.003 1.00 45.94 95 GLU A N 1
ATOM 741 C CA . GLU A 1 95 ? 12.438 -11.278 8.072 1.00 45.94 95 GLU A CA 1
ATOM 742 C C . GLU A 1 95 ? 11.132 -11.863 7.507 1.00 45.94 95 GLU A C 1
ATOM 744 O O . GLU A 1 95 ? 10.736 -12.965 7.869 1.00 45.94 95 GLU A O 1
ATOM 749 N N . ARG A 1 96 ? 10.495 -11.184 6.538 1.00 47.31 96 ARG A N 1
ATOM 750 C CA . ARG A 1 96 ? 9.316 -11.716 5.825 1.00 47.31 96 ARG A CA 1
ATOM 751 C C . ARG A 1 96 ? 9.636 -12.940 4.971 1.00 47.31 96 ARG A C 1
ATOM 753 O O . ARG A 1 96 ? 8.789 -13.815 4.841 1.00 47.31 96 ARG A O 1
ATOM 760 N N . TYR A 1 97 ? 10.823 -12.993 4.369 1.00 45.94 97 TYR A N 1
ATOM 761 C CA . TYR A 1 97 ? 11.273 -14.150 3.598 1.00 45.94 97 TYR A CA 1
ATOM 762 C C . TYR A 1 97 ? 11.508 -15.365 4.502 1.00 45.94 97 TYR A C 1
ATOM 764 O O . TYR A 1 97 ? 10.996 -16.439 4.200 1.00 45.94 97 TYR A O 1
ATOM 772 N N . VAL A 1 98 ? 12.222 -15.182 5.619 1.00 46.22 98 VAL A N 1
ATOM 773 C CA . VAL A 1 98 ? 12.446 -16.221 6.636 1.00 46.22 98 VAL A CA 1
ATOM 774 C C . VAL A 1 98 ? 11.104 -16.709 7.177 1.00 46.22 98 VAL A C 1
ATOM 776 O O . VAL A 1 98 ? 10.840 -17.904 7.114 1.00 46.22 98 VAL A O 1
ATOM 779 N N . PHE A 1 99 ? 10.209 -15.792 7.561 1.00 46.72 99 PHE A N 1
ATOM 780 C CA . PHE A 1 99 ? 8.844 -16.102 7.994 1.00 46.72 99 PHE A CA 1
ATOM 781 C C . PHE A 1 99 ? 8.040 -16.890 6.945 1.00 46.72 99 PHE A C 1
ATOM 783 O O . PHE A 1 99 ? 7.447 -17.922 7.249 1.00 46.72 99 PHE A O 1
ATOM 790 N N . GLY A 1 100 ? 8.052 -16.452 5.682 1.00 45.34 100 GLY A N 1
ATOM 791 C CA . GLY A 1 100 ? 7.356 -17.136 4.585 1.00 45.34 100 GLY A CA 1
ATOM 792 C C . GLY A 1 100 ? 7.949 -18.502 4.213 1.00 45.34 100 GLY A C 1
ATOM 793 O O . GLY A 1 100 ? 7.336 -19.244 3.443 1.00 45.34 100 GLY A O 1
ATOM 794 N N . CYS A 1 101 ? 9.130 -18.828 4.746 1.00 47.12 101 CYS A N 1
ATOM 795 C CA . CYS A 1 101 ? 9.824 -20.101 4.563 1.00 47.12 101 CYS A CA 1
ATOM 796 C C . CYS A 1 101 ? 9.831 -20.980 5.827 1.00 47.12 101 CYS A C 1
ATOM 798 O O . CYS A 1 101 ? 10.345 -22.100 5.762 1.00 47.12 101 CYS A O 1
ATOM 800 N N . CYS A 1 102 ? 9.283 -20.509 6.955 1.00 45.88 102 CYS A N 1
ATOM 801 C CA . CYS A 1 102 ? 9.184 -21.293 8.185 1.00 45.88 102 CYS A CA 1
ATOM 802 C C . CYS A 1 102 ? 8.252 -22.496 7.985 1.00 45.88 102 CYS A C 1
ATOM 804 O O . CYS A 1 102 ? 7.138 -22.355 7.482 1.00 45.88 102 CYS A O 1
ATOM 806 N N . LYS A 1 103 ? 8.709 -23.681 8.401 1.00 49.81 103 LYS A N 1
ATOM 807 C CA . LYS A 1 103 ? 7.890 -24.894 8.504 1.00 49.81 103 LYS A CA 1
ATOM 808 C C . LYS A 1 103 ? 7.614 -25.144 9.979 1.00 49.81 103 LYS A C 1
ATOM 810 O O . LYS A 1 103 ? 8.562 -25.203 10.754 1.00 49.81 103 LYS A O 1
ATOM 815 N N . GLN A 1 104 ? 6.344 -25.263 10.349 1.00 44.28 104 GLN A N 1
ATOM 816 C CA . GLN A 1 104 ? 5.956 -25.516 11.731 1.00 44.28 104 GLN A CA 1
ATOM 817 C C . GLN A 1 104 ? 6.276 -26.965 12.110 1.00 44.28 104 GLN A C 1
ATOM 819 O O . GLN A 1 104 ? 5.782 -27.888 11.466 1.00 44.28 104 GLN A O 1
ATOM 824 N N . GLU A 1 105 ? 7.136 -27.162 13.111 1.00 45.44 105 GLU A N 1
ATOM 825 C CA . GLU A 1 105 ? 7.450 -28.490 13.652 1.00 45.44 105 GLU A CA 1
ATOM 826 C C . GLU A 1 105 ? 6.448 -28.864 14.756 1.00 45.44 105 GLU A C 1
ATOM 828 O O . GLU A 1 105 ? 5.879 -27.999 15.426 1.00 45.44 105 GLU A O 1
ATOM 833 N N . GLU A 1 106 ? 6.201 -30.157 14.946 1.00 36.88 106 GLU A N 1
ATOM 834 C CA . GLU A 1 106 ? 5.228 -30.663 15.918 1.00 36.88 106 GLU A CA 1
ATOM 835 C C . GLU A 1 106 ? 5.622 -30.235 17.348 1.00 36.88 106 GLU A C 1
ATOM 837 O O . GLU A 1 106 ? 6.703 -30.568 17.831 1.00 36.88 106 GLU A O 1
ATOM 842 N N . GLY A 1 107 ? 4.768 -29.445 18.012 1.00 44.50 107 GLY A N 1
ATOM 843 C CA . GLY A 1 107 ? 5.020 -28.898 19.355 1.00 44.50 107 GLY A CA 1
ATOM 844 C C . GLY A 1 107 ? 5.654 -27.501 19.411 1.00 44.50 107 GLY A C 1
ATOM 845 O O . GLY A 1 107 ? 5.812 -26.970 20.508 1.00 44.50 107 GLY A O 1
ATOM 846 N N . SER A 1 108 ? 5.976 -26.882 18.271 1.00 37.47 108 SER A N 1
ATOM 847 C CA . SER A 1 108 ? 6.459 -25.491 18.240 1.00 37.47 108 SER A CA 1
ATOM 848 C C . SER A 1 108 ? 5.321 -24.489 18.479 1.00 37.47 108 SER A C 1
ATOM 850 O O . SER A 1 108 ? 4.254 -24.569 17.857 1.00 37.47 108 SER A O 1
ATOM 852 N N . THR A 1 109 ? 5.532 -23.550 19.409 1.00 40.56 109 THR A N 1
ATOM 853 C CA . THR A 1 109 ? 4.532 -22.527 19.758 1.00 40.56 109 THR A CA 1
ATOM 854 C C . THR A 1 109 ? 4.593 -21.355 18.783 1.00 40.56 109 THR A C 1
ATOM 856 O O . THR A 1 109 ? 5.613 -21.081 18.146 1.00 40.56 109 THR A O 1
ATOM 859 N N . SER A 1 110 ? 3.489 -20.615 18.651 1.00 38.09 110 SER A N 1
ATOM 860 C CA . SER A 1 110 ? 3.427 -19.466 17.742 1.00 38.09 110 SER A CA 1
ATOM 861 C C . SER A 1 110 ? 4.428 -18.352 18.086 1.00 38.09 110 SER A C 1
ATOM 863 O O . SER A 1 110 ? 4.837 -17.591 17.207 1.00 38.09 110 SER A O 1
ATOM 865 N N . GLU A 1 111 ? 4.847 -18.278 19.351 1.00 34.97 111 GLU A N 1
ATOM 866 C CA . GLU A 1 111 ? 5.834 -17.318 19.853 1.00 34.97 111 GLU A CA 1
ATOM 867 C C . GLU A 1 111 ? 7.247 -17.596 19.315 1.00 34.97 111 GLU A C 1
ATOM 869 O O . GLU A 1 111 ? 7.971 -16.660 18.972 1.00 34.97 111 GLU A O 1
ATOM 874 N N . GLU A 1 112 ? 7.622 -18.867 19.144 1.00 37.22 112 GLU A N 1
ATOM 875 C CA . GLU A 1 112 ? 8.941 -19.273 18.632 1.00 37.22 112 GLU A CA 1
ATOM 876 C C . GLU A 1 112 ? 9.119 -18.966 17.133 1.00 37.22 112 GLU A C 1
ATOM 878 O O . GLU A 1 112 ? 10.241 -18.810 16.652 1.00 37.22 112 GLU A O 1
ATOM 883 N N . MET A 1 113 ? 8.014 -18.814 16.394 1.00 35.94 113 MET A N 1
ATOM 884 C CA . MET A 1 113 ? 8.000 -18.549 14.946 1.00 35.94 113 MET A CA 1
ATOM 885 C C . MET A 1 113 ? 7.940 -17.056 14.586 1.00 35.94 113 MET A C 1
ATOM 887 O O . MET A 1 113 ? 7.869 -16.710 13.404 1.00 35.94 113 MET A O 1
ATOM 891 N N . GLY A 1 114 ? 7.940 -16.154 15.578 1.00 33.44 114 GLY A N 1
ATOM 892 C CA . GLY A 1 114 ? 7.823 -14.709 15.348 1.00 33.44 114 GLY A CA 1
ATOM 893 C C . GLY A 1 114 ? 6.495 -14.299 14.699 1.00 33.44 114 GLY A C 1
ATOM 894 O O . GLY A 1 114 ? 6.433 -13.281 14.002 1.00 33.44 114 GLY A O 1
ATOM 895 N N . LEU A 1 115 ? 5.438 -15.098 14.891 1.00 33.97 115 LEU A N 1
ATOM 896 C CA . LEU A 1 115 ? 4.105 -14.806 14.376 1.00 33.97 115 LEU A CA 1
ATOM 897 C C . LEU A 1 115 ? 3.589 -13.502 14.997 1.00 33.97 115 LEU A C 1
ATOM 899 O O . LEU A 1 115 ? 3.647 -13.295 16.208 1.00 33.97 115 LEU A O 1
ATOM 903 N N . MET A 1 116 ? 3.058 -12.609 14.157 1.00 31.02 116 MET A N 1
ATOM 904 C CA . MET A 1 116 ? 2.177 -11.555 14.655 1.00 31.02 116 MET A CA 1
ATOM 905 C C . MET A 1 116 ? 1.010 -12.236 15.378 1.00 31.02 116 MET A C 1
ATOM 907 O O . MET A 1 116 ? 0.385 -13.129 14.810 1.00 31.02 116 MET A O 1
ATOM 911 N N . HIS A 1 117 ? 0.732 -11.832 16.620 1.00 27.12 117 HIS A N 1
ATOM 912 C CA . HIS A 1 117 ? -0.448 -12.283 17.355 1.00 27.12 117 HIS A CA 1
ATOM 913 C C . HIS A 1 117 ? -1.706 -11.981 16.530 1.00 27.12 117 HIS A C 1
ATOM 915 O O . HIS A 1 117 ? -2.123 -10.827 16.421 1.00 27.12 117 HIS A O 1
ATOM 921 N N . PHE A 1 118 ? -2.316 -13.015 15.956 1.00 33.38 118 PHE A N 1
ATOM 922 C CA . PHE A 1 118 ? -3.660 -12.947 15.396 1.00 33.38 118 PHE A CA 1
ATOM 923 C C . PHE A 1 118 ? -4.593 -13.684 16.350 1.00 33.38 118 PHE A C 1
ATOM 925 O O . PHE A 1 118 ? -4.759 -14.896 16.264 1.00 33.38 118 PHE A O 1
ATOM 932 N N . THR A 1 119 ? -5.184 -12.951 17.289 1.00 29.75 119 THR A N 1
ATOM 933 C CA . THR A 1 119 ? -6.203 -13.501 18.186 1.00 29.75 119 THR A CA 1
ATOM 934 C C . THR A 1 119 ? -7.576 -13.268 17.557 1.00 29.75 119 THR A C 1
ATOM 936 O O . THR A 1 119 ? -8.038 -12.131 17.485 1.00 29.75 119 THR A O 1
ATOM 939 N N . ILE A 1 120 ? -8.225 -14.335 17.088 1.00 37.12 120 ILE A N 1
ATOM 940 C CA . ILE A 1 120 ? -9.642 -14.338 16.701 1.00 37.12 120 ILE A CA 1
ATOM 941 C C . ILE A 1 120 ? -10.351 -15.264 17.699 1.00 37.12 120 ILE A C 1
ATOM 943 O O . ILE A 1 120 ? -10.093 -16.464 17.655 1.00 37.12 120 ILE A O 1
ATOM 947 N N . PRO A 1 121 ? -11.183 -14.748 18.624 1.00 32.16 121 PRO A N 1
ATOM 948 C CA . PRO A 1 121 ? -11.882 -15.583 19.599 1.00 32.16 121 PRO A CA 1
ATOM 949 C C . PRO A 1 121 ? -12.865 -16.544 18.918 1.00 32.16 121 PRO A C 1
ATOM 951 O O . PRO A 1 121 ? -13.596 -16.149 18.010 1.00 32.16 121 PRO A O 1
ATOM 954 N N . GLU A 1 122 ? -12.909 -17.790 19.389 1.00 31.66 122 GLU A N 1
ATOM 955 C CA . GLU A 1 122 ? -13.751 -18.867 18.842 1.00 31.66 122 GLU A CA 1
ATOM 956 C C . GLU A 1 122 ? -15.241 -18.735 19.237 1.00 31.66 122 GLU A C 1
ATOM 958 O O . GLU A 1 122 ? -16.127 -19.342 18.637 1.00 31.66 122 GLU A O 1
ATOM 963 N N . GLU A 1 123 ? -15.556 -17.871 20.204 1.00 35.31 123 GLU A N 1
ATOM 964 C CA . GLU A 1 123 ? -16.903 -17.702 20.756 1.00 35.31 123 GLU A CA 1
ATOM 965 C C . GLU A 1 123 ? -17.645 -16.510 20.126 1.00 35.31 123 GLU A C 1
ATOM 967 O O . GLU A 1 123 ? -17.884 -15.485 20.762 1.00 35.31 123 GLU A O 1
ATOM 972 N N . LEU A 1 124 ? -18.037 -16.633 18.857 1.00 34.28 124 LEU A N 1
ATOM 973 C CA . LEU A 1 124 ? -18.942 -15.686 18.190 1.00 34.28 124 LEU A CA 1
ATOM 974 C C . LEU A 1 124 ? -20.290 -16.351 17.898 1.00 34.28 124 LEU A C 1
ATOM 976 O O . LEU A 1 124 ? -20.641 -16.661 16.762 1.00 34.28 124 LEU A O 1
ATOM 980 N N . ARG A 1 125 ? -21.082 -16.546 18.958 1.00 29.72 125 ARG A N 1
ATOM 981 C CA . ARG A 1 125 ? -22.544 -16.601 18.835 1.00 29.72 125 ARG A CA 1
ATOM 982 C C . ARG A 1 125 ? -23.076 -15.183 18.997 1.00 29.72 125 ARG A C 1
ATOM 984 O O . ARG A 1 125 ? -23.084 -14.645 20.098 1.00 29.72 125 ARG A O 1
ATOM 991 N N . VAL A 1 126 ? -23.493 -14.576 17.889 1.00 32.84 126 VAL A N 1
ATOM 992 C CA . VAL A 1 126 ? -24.126 -13.254 17.889 1.00 32.84 126 VAL A CA 1
ATOM 993 C C . VAL A 1 126 ? -25.609 -13.434 18.216 1.00 32.84 126 VAL A C 1
ATOM 995 O O . VAL A 1 126 ? -26.418 -13.704 17.332 1.00 32.84 126 VAL A O 1
ATOM 998 N N . GLU A 1 127 ? -25.971 -13.304 19.492 1.00 26.05 127 GLU A N 1
ATOM 999 C CA . GLU A 1 127 ? -27.350 -13.016 19.895 1.00 26.05 127 GLU A CA 1
ATOM 1000 C C . GLU A 1 127 ? -27.476 -11.530 20.250 1.00 26.05 127 GLU A C 1
ATOM 1002 O O . GLU A 1 127 ? -26.710 -11.009 21.056 1.00 26.05 127 GLU A O 1
ATOM 1007 N N . GLY A 1 128 ? -28.473 -10.861 19.663 1.00 30.48 128 GLY A N 1
ATOM 1008 C CA . GLY A 1 128 ? -28.921 -9.534 20.089 1.00 30.48 128 GLY A CA 1
ATOM 1009 C C . GLY A 1 128 ? -28.201 -8.357 19.429 1.00 30.48 128 GLY A C 1
ATOM 1010 O O . GLY A 1 128 ? -27.311 -7.743 20.005 1.00 30.48 128 GLY A O 1
ATOM 1011 N N . LEU A 1 129 ? -28.669 -7.968 18.241 1.00 34.69 129 LEU A N 1
ATOM 1012 C CA . LEU A 1 129 ? -28.499 -6.606 17.734 1.00 34.69 129 LEU A CA 1
ATOM 1013 C C . LEU A 1 129 ? -29.290 -5.663 18.645 1.00 34.69 129 LEU A C 1
ATOM 1015 O O . LEU A 1 129 ? -30.512 -5.764 18.650 1.00 34.69 129 LEU A O 1
ATOM 1019 N N . ASN A 1 130 ? -28.613 -4.810 19.419 1.00 37.34 130 ASN A N 1
ATOM 1020 C CA . ASN A 1 130 ? -29.038 -3.446 19.772 1.00 37.34 130 ASN A CA 1
ATOM 1021 C C . ASN A 1 130 ? -28.090 -2.842 20.817 1.00 37.34 130 ASN A C 1
ATOM 1023 O O . ASN A 1 130 ? -28.084 -3.308 21.947 1.00 37.34 130 ASN A O 1
ATOM 1027 N N . THR A 1 131 ? -27.373 -1.777 20.448 1.00 35.03 131 THR A N 1
ATOM 1028 C CA . THR A 1 131 ? -27.305 -0.495 21.184 1.00 35.03 131 THR A CA 1
ATOM 1029 C C . THR A 1 131 ? -26.413 0.458 20.391 1.00 35.03 131 THR A C 1
ATOM 1031 O O . THR A 1 131 ? -25.207 0.238 20.307 1.00 35.03 131 THR A O 1
ATOM 1034 N N . VAL A 1 132 ? -27.013 1.498 19.813 1.00 41.38 132 VAL A N 1
ATOM 1035 C CA . VAL A 1 132 ? -26.295 2.672 19.299 1.00 41.38 132 VAL A CA 1
ATOM 1036 C C . VAL A 1 132 ? -25.883 3.511 20.510 1.00 41.38 132 VAL A C 1
ATOM 1038 O O . VAL A 1 132 ? -26.698 3.749 21.399 1.00 41.38 132 VAL A O 1
ATOM 1041 N N . ASP A 1 133 ? -24.614 3.900 20.585 1.00 43.78 133 ASP A N 1
ATOM 1042 C CA . ASP A 1 133 ? -24.076 4.743 21.658 1.00 43.78 133 ASP A CA 1
ATOM 1043 C C . ASP A 1 133 ? -24.560 6.198 21.468 1.00 43.78 133 ASP A C 1
ATOM 1045 O O . ASP A 1 133 ? -24.140 6.891 20.539 1.00 43.78 133 ASP A O 1
ATOM 1049 N N . ASP A 1 134 ? -25.456 6.665 22.347 1.00 45.19 134 ASP A N 1
ATOM 1050 C CA . ASP A 1 134 ? -26.099 7.997 22.333 1.00 45.19 134 ASP A CA 1
ATOM 1051 C C . ASP A 1 134 ? -25.120 9.187 22.524 1.00 45.19 134 ASP A C 1
ATOM 1053 O O . ASP A 1 134 ? -25.535 10.346 22.612 1.00 45.19 134 ASP A O 1
ATOM 1057 N N . SER A 1 135 ? -23.806 8.945 22.604 1.00 50.44 135 SER A N 1
ATOM 1058 C CA . SER A 1 135 ? -22.786 9.969 22.880 1.00 50.44 135 SER A CA 1
ATOM 1059 C C . SER A 1 135 ? -22.222 10.696 21.647 1.00 50.44 135 SER A C 1
ATOM 1061 O O . SER A 1 135 ? -21.462 11.662 21.794 1.00 50.44 135 SER A O 1
ATOM 1063 N N . LEU A 1 136 ? -22.587 10.289 20.427 1.00 57.31 136 LEU A N 1
ATOM 1064 C CA . LEU A 1 136 ? -22.086 10.906 19.194 1.00 57.31 136 LEU A CA 1
ATOM 1065 C C . LEU A 1 136 ? -22.877 12.171 18.831 1.00 57.31 136 LEU A C 1
ATOM 1067 O O . LEU A 1 136 ? -23.932 12.119 18.203 1.00 57.31 136 LEU A O 1
ATOM 1071 N N . THR A 1 137 ? -22.336 13.342 19.171 1.00 56.47 137 THR A N 1
ATOM 1072 C CA . THR A 1 137 ? -22.858 14.619 18.667 1.00 56.47 137 THR A CA 1
ATOM 1073 C C . THR A 1 137 ? -22.374 14.881 17.238 1.00 56.47 137 THR A C 1
ATOM 1075 O O . THR A 1 137 ? -21.181 14.813 16.935 1.00 56.47 137 THR A O 1
ATOM 1078 N N . MET A 1 138 ? -23.315 15.176 16.338 1.00 54.22 138 MET A N 1
ATOM 1079 C CA . MET A 1 138 ? -23.032 15.545 14.947 1.00 54.22 138 MET A CA 1
ATOM 1080 C C . MET A 1 138 ? -22.597 17.019 14.849 1.00 54.22 138 MET A C 1
ATOM 1082 O O . MET A 1 138 ? -23.165 17.855 15.558 1.00 54.22 138 MET A O 1
ATOM 1086 N N . PRO A 1 139 ? -21.656 17.383 13.953 1.00 59.53 139 PRO A N 1
ATOM 1087 C CA . PRO A 1 139 ? -20.992 16.534 12.957 1.00 59.53 139 PRO A CA 1
ATOM 1088 C C . PRO A 1 139 ? -19.835 15.695 13.531 1.00 59.53 139 PRO A C 1
ATOM 1090 O O . PRO A 1 139 ? -19.056 16.173 14.357 1.00 59.53 139 PRO A O 1
ATOM 1093 N N . LEU A 1 140 ? -19.674 14.462 13.029 1.00 72.44 140 LEU A N 1
ATOM 1094 C CA . LEU A 1 140 ? -18.547 13.603 13.401 1.00 72.44 140 LEU A CA 1
ATOM 1095 C C . LEU A 1 140 ? -17.210 14.230 12.991 1.00 72.44 140 LEU A C 1
ATOM 1097 O O . LEU A 1 140 ? -16.997 14.631 11.845 1.00 72.44 140 LEU A O 1
ATOM 1101 N N . THR A 1 141 ? -16.272 14.252 13.934 1.00 74.81 141 THR A N 1
ATOM 1102 C CA . THR A 1 141 ? -14.868 14.579 13.673 1.00 74.81 141 THR A CA 1
ATOM 1103 C C . THR A 1 141 ? -13.993 13.377 14.000 1.00 74.81 141 THR A C 1
ATOM 1105 O O . THR A 1 141 ? -14.355 12.558 14.848 1.00 74.81 141 THR A O 1
ATOM 1108 N N . ARG A 1 142 ? -12.799 13.302 13.396 1.00 75.62 142 ARG A N 1
ATOM 1109 C CA . ARG A 1 142 ? -11.796 12.270 13.718 1.00 75.62 142 ARG A CA 1
ATOM 1110 C C . ARG A 1 142 ? -11.582 12.136 15.230 1.00 75.62 142 ARG A C 1
ATOM 1112 O O . ARG A 1 142 ? -11.545 11.026 15.746 1.00 75.62 142 ARG A O 1
ATOM 1119 N N . ASN A 1 143 ? -11.462 13.261 15.935 1.00 73.62 143 ASN A N 1
ATOM 1120 C CA . ASN A 1 143 ? -11.212 13.268 17.376 1.00 73.62 143 ASN A CA 1
ATOM 1121 C C . ASN A 1 143 ? -12.428 12.781 18.170 1.00 73.62 143 ASN A C 1
ATOM 1123 O O . ASN A 1 143 ? -12.254 12.037 19.132 1.00 73.62 143 ASN A O 1
ATOM 1127 N N . THR A 1 144 ? -13.644 13.156 17.759 1.00 74.00 144 THR A N 1
ATOM 1128 C CA . THR A 1 144 ? -14.885 12.659 18.375 1.00 74.00 144 THR A CA 1
ATOM 1129 C C . THR A 1 144 ? -14.985 11.140 18.234 1.00 74.00 144 THR A C 1
ATOM 1131 O O . THR A 1 144 ? -15.241 10.459 19.221 1.00 74.00 144 THR A O 1
ATOM 1134 N N . VAL A 1 145 ? -14.688 10.604 17.045 1.00 74.12 145 VAL A N 1
ATOM 1135 C CA . VAL A 1 145 ? -14.714 9.160 16.760 1.00 74.12 145 VAL A CA 1
ATOM 1136 C C . VAL A 1 145 ? -13.670 8.401 17.577 1.00 74.12 145 VAL A C 1
ATOM 1138 O O . VAL A 1 145 ? -14.004 7.439 18.260 1.00 74.12 145 VAL A O 1
ATOM 1141 N N . VAL A 1 146 ? -12.411 8.849 17.556 1.00 75.06 146 VAL A N 1
ATOM 1142 C CA . VAL A 1 146 ? -11.328 8.189 18.306 1.00 75.06 146 VAL A CA 1
ATOM 1143 C C . VAL A 1 146 ? -11.595 8.219 19.811 1.00 75.06 146 VAL A C 1
ATOM 1145 O O . VAL A 1 146 ? -11.271 7.264 20.509 1.00 75.06 146 VAL A O 1
ATOM 1148 N N . ARG A 1 147 ? -12.206 9.296 20.321 1.00 76.00 147 ARG A N 1
ATOM 1149 C CA . ARG A 1 147 ? -12.563 9.412 21.737 1.00 76.00 147 ARG A CA 1
ATOM 1150 C C . ARG A 1 147 ? -13.731 8.500 22.120 1.00 76.00 147 ARG A C 1
ATOM 1152 O O . ARG A 1 147 ? -13.640 7.846 23.152 1.00 76.00 147 ARG A O 1
ATOM 1159 N N . ALA A 1 148 ? -14.799 8.469 21.322 1.00 74.56 148 ALA A N 1
ATOM 1160 C CA . ALA A 1 148 ? -15.989 7.657 21.594 1.00 74.56 148 ALA A CA 1
ATOM 1161 C C . ALA A 1 148 ? -15.708 6.148 21.481 1.00 74.56 148 ALA A C 1
ATOM 1163 O O . ALA A 1 148 ? -16.236 5.358 22.257 1.00 74.56 148 ALA A O 1
ATOM 1164 N N . TYR A 1 149 ? -14.817 5.757 20.566 1.00 72.62 149 TYR A N 1
ATOM 1165 C CA . TYR A 1 149 ? -14.422 4.366 20.326 1.00 72.62 149 TYR A CA 1
ATOM 1166 C C . TYR A 1 149 ? -12.984 4.078 20.764 1.00 72.62 149 TYR A C 1
ATOM 1168 O O . TYR A 1 149 ? -12.269 3.294 20.137 1.00 72.62 149 TYR A O 1
ATOM 1176 N N . HIS A 1 150 ? -12.528 4.723 21.841 1.00 76.12 150 HIS A N 1
ATOM 1177 C CA . HIS A 1 150 ? -11.168 4.544 22.359 1.00 76.12 150 HIS A CA 1
ATOM 1178 C C . HIS A 1 150 ? -10.842 3.068 22.647 1.00 76.12 150 HIS A C 1
ATOM 1180 O O . HIS A 1 150 ? -9.710 2.626 22.474 1.00 76.12 150 HIS A O 1
ATOM 1186 N N . ASP A 1 151 ? -11.838 2.282 23.045 1.00 68.56 151 ASP A N 1
ATOM 1187 C CA . ASP A 1 151 ? -11.725 0.844 23.254 1.00 68.56 151 ASP A CA 1
ATOM 1188 C C . ASP A 1 151 ? -11.340 0.088 21.973 1.00 68.56 151 ASP A C 1
ATOM 1190 O O . ASP A 1 151 ? -10.432 -0.740 22.005 1.00 68.56 151 ASP A O 1
ATOM 1194 N N . VAL A 1 152 ? -11.954 0.419 20.833 1.00 70.25 152 VAL A N 1
ATOM 1195 C CA . VAL A 1 152 ? -11.643 -0.154 19.507 1.00 70.25 152 VAL A CA 1
ATOM 1196 C C . VAL A 1 152 ? -10.240 0.240 19.031 1.00 70.25 152 VAL A C 1
ATOM 1198 O O . VAL A 1 152 ? -9.588 -0.518 18.310 1.00 70.25 152 VAL A O 1
ATOM 1201 N N . PHE A 1 153 ? -9.766 1.413 19.446 1.00 66.19 153 PHE A N 1
ATOM 1202 C CA . PHE A 1 153 ? -8.553 2.041 18.932 1.00 66.19 153 PHE A CA 1
ATOM 1203 C C . PHE A 1 153 ? -7.294 1.863 19.801 1.00 66.19 153 PHE A C 1
ATOM 1205 O O . PHE A 1 153 ? -6.186 1.968 19.264 1.00 66.19 153 PHE A O 1
ATOM 1212 N N . THR A 1 154 ? -7.428 1.617 21.111 1.00 59.56 154 THR A N 1
ATOM 1213 C CA . THR A 1 154 ? -6.290 1.745 22.045 1.00 59.56 154 THR A CA 1
ATOM 1214 C C . THR A 1 154 ? -6.248 0.752 23.207 1.00 59.56 154 THR A C 1
ATOM 1216 O O . THR A 1 154 ? -5.198 0.652 23.842 1.00 59.56 154 THR A O 1
ATOM 1219 N N . SER A 1 155 ? -7.326 0.033 23.537 1.00 52.88 155 SER A N 1
ATOM 1220 C CA . SER A 1 155 ? -7.278 -0.890 24.682 1.00 52.88 155 SER A CA 1
ATOM 1221 C C . SER A 1 155 ? -6.301 -2.047 24.422 1.00 52.88 155 SER A C 1
ATOM 1223 O O . SER A 1 155 ? -6.354 -2.630 23.332 1.00 52.88 155 SER A O 1
ATOM 1225 N N . PRO A 1 156 ? -5.425 -2.400 25.389 1.00 42.22 156 PRO A N 1
ATOM 1226 C CA . PRO A 1 156 ? -4.521 -3.536 25.249 1.00 42.22 156 PRO A CA 1
ATOM 1227 C C . PRO A 1 156 ? -5.321 -4.809 24.964 1.00 42.22 156 PRO A C 1
ATOM 1229 O O . PRO A 1 156 ? -6.464 -4.952 25.406 1.00 42.22 156 PRO A O 1
ATOM 1232 N N . VAL A 1 157 ? -4.725 -5.718 24.190 1.00 44.41 157 VAL A N 1
ATOM 1233 C CA . VAL A 1 157 ? -5.268 -7.063 24.001 1.00 44.41 157 VAL A CA 1
ATOM 1234 C C . VAL A 1 157 ? -5.169 -7.743 25.363 1.00 44.41 157 VAL A C 1
ATOM 1236 O O . VAL A 1 157 ? -4.111 -8.242 25.734 1.00 44.41 157 VAL A O 1
ATOM 1239 N N . GLU A 1 158 ? -6.233 -7.675 26.162 1.00 40.00 158 GLU A N 1
ATOM 1240 C CA . GLU A 1 158 ? -6.365 -8.559 27.314 1.00 40.00 158 GLU A CA 1
ATOM 1241 C C . GLU A 1 158 ? -6.242 -9.982 26.773 1.00 40.00 158 GLU A C 1
ATOM 1243 O O . GLU A 1 158 ? -6.914 -10.321 25.795 1.00 40.00 158 GLU A O 1
ATOM 1248 N N . ALA A 1 159 ? -5.325 -10.767 27.345 1.00 32.75 159 ALA A N 1
ATOM 1249 C CA . ALA A 1 159 ? -5.129 -12.160 26.980 1.00 32.75 159 ALA A CA 1
ATOM 1250 C C . ALA A 1 159 ? -6.491 -12.857 27.039 1.00 32.75 159 ALA A C 1
ATOM 1252 O O . ALA A 1 159 ? -7.067 -13.037 28.114 1.00 32.75 159 ALA A O 1
ATOM 1253 N N . VAL A 1 160 ? -7.055 -13.142 25.867 1.00 35.91 160 VAL A N 1
ATOM 1254 C CA . VAL A 1 160 ? -8.372 -13.759 25.767 1.00 35.91 160 VAL A CA 1
ATOM 1255 C C . VAL A 1 160 ? -8.211 -15.185 26.295 1.00 35.91 160 VAL A C 1
ATOM 1257 O O . VAL A 1 160 ? -7.342 -15.901 25.794 1.00 35.91 160 VAL A O 1
ATOM 1260 N N . PRO A 1 161 ? -8.987 -15.618 27.303 1.00 27.92 161 PRO A N 1
ATOM 1261 C CA . PRO A 1 161 ? -8.972 -17.009 27.729 1.00 27.92 161 PRO A CA 1
ATOM 1262 C C . PRO A 1 161 ? -9.432 -17.872 26.551 1.00 27.92 161 PRO A C 1
ATOM 1264 O O . PRO A 1 161 ? -10.538 -17.672 26.054 1.00 27.92 161 PRO A O 1
ATOM 1267 N N . GLY A 1 162 ? -8.578 -18.785 26.089 1.00 35.00 162 GLY A N 1
ATOM 1268 C CA . GLY A 1 162 ? -8.831 -19.596 24.894 1.00 35.00 162 GLY A CA 1
ATOM 1269 C C . GLY A 1 162 ? -7.860 -19.276 23.762 1.00 35.00 162 GLY A C 1
ATOM 1270 O O . GLY A 1 162 ? -8.266 -18.797 22.705 1.00 35.00 162 GLY A O 1
ATOM 1271 N N . GLU A 1 163 ? -6.570 -19.536 23.990 1.00 29.58 163 GLU A N 1
ATOM 1272 C CA . GLU A 1 163 ? -5.584 -19.616 22.913 1.00 29.58 163 GLU A CA 1
ATOM 1273 C C . GLU A 1 163 ? -6.092 -20.592 21.844 1.00 29.58 163 GLU A C 1
ATOM 1275 O O . GLU A 1 163 ? -6.229 -21.791 22.084 1.00 29.58 163 GLU A O 1
ATOM 1280 N N . VAL A 1 164 ? -6.421 -20.064 20.664 1.00 30.27 164 VAL A N 1
ATOM 1281 C CA . VAL A 1 164 ? -6.821 -20.883 19.521 1.00 30.27 164 VAL A CA 1
ATOM 1282 C C . VAL A 1 164 ? -5.561 -21.528 18.961 1.00 30.27 164 VAL A C 1
ATOM 1284 O O . VAL A 1 164 ? -4.817 -20.926 18.185 1.00 30.27 164 VAL A O 1
ATOM 1287 N N . HIS A 1 165 ? -5.325 -22.772 19.361 1.00 31.80 165 HIS A N 1
ATOM 1288 C CA . HIS A 1 165 ? -4.445 -23.669 18.633 1.00 31.80 165 HIS A CA 1
ATOM 1289 C C . HIS A 1 165 ? -5.177 -24.115 17.368 1.00 31.80 165 HIS A C 1
ATOM 1291 O O . HIS A 1 165 ? -6.088 -24.939 17.416 1.00 31.80 165 HIS A O 1
ATOM 1297 N N . PHE A 1 166 ? -4.788 -23.571 16.217 1.00 31.33 166 PHE A N 1
ATOM 1298 C CA . PHE A 1 166 ? -5.141 -24.195 14.950 1.00 31.33 166 PHE A CA 1
ATOM 1299 C C . PHE A 1 166 ? -4.344 -25.501 14.835 1.00 31.33 166 PHE A C 1
ATOM 1301 O O . PHE A 1 166 ? -3.183 -25.479 14.432 1.00 31.33 166 PHE A O 1
ATOM 1308 N N . GLU A 1 167 ? -4.947 -26.639 15.187 1.00 30.52 167 GLU A N 1
ATOM 1309 C CA . GLU A 1 167 ? -4.467 -27.931 14.689 1.00 30.52 167 GLU A CA 1
ATOM 1310 C C . GLU A 1 167 ? -4.780 -27.990 13.192 1.00 30.52 167 GLU A C 1
ATOM 1312 O O . GLU A 1 167 ? -5.918 -28.197 12.765 1.00 30.52 167 GLU A O 1
ATOM 1317 N N . LEU A 1 168 ? -3.760 -27.736 12.379 1.00 37.25 168 LEU A N 1
ATOM 1318 C CA . LEU A 1 168 ? -3.808 -27.899 10.935 1.00 37.25 168 LEU A CA 1
ATOM 1319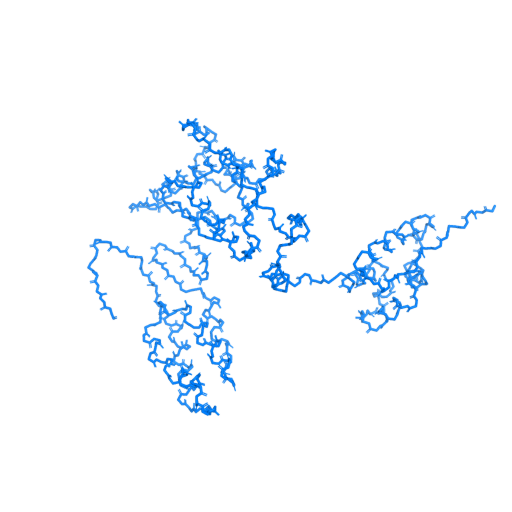 C C . LEU A 1 168 ? -2.744 -28.907 10.521 1.00 37.25 168 LEU A C 1
ATOM 1321 O O . LEU A 1 168 ? -1.678 -28.992 11.127 1.00 37.25 168 LEU A O 1
ATOM 1325 N N . ASP A 1 169 ? -3.083 -29.670 9.486 1.00 37.09 169 ASP A N 1
ATOM 1326 C CA . ASP A 1 169 ? -2.276 -30.740 8.912 1.00 37.09 169 ASP A CA 1
ATOM 1327 C C . ASP A 1 169 ? -0.789 -30.328 8.791 1.00 37.09 169 ASP A C 1
ATOM 1329 O O . ASP A 1 169 ? -0.492 -29.338 8.110 1.00 37.09 169 ASP A O 1
ATOM 1333 N N . PRO A 1 170 ? 0.154 -31.069 9.409 1.00 42.09 170 PRO A N 1
ATOM 1334 C CA . PRO A 1 170 ? 1.587 -30.759 9.380 1.00 42.09 170 PRO A CA 1
ATOM 1335 C C . PRO A 1 170 ? 2.196 -30.756 7.965 1.00 42.09 170 PRO A C 1
ATOM 1337 O O . PRO A 1 170 ? 3.339 -30.334 7.778 1.00 42.09 170 PRO A O 1
ATOM 1340 N N . ALA A 1 171 ? 1.452 -31.191 6.942 1.00 41.09 171 ALA A N 1
ATOM 1341 C CA . ALA A 1 171 ? 1.837 -31.061 5.540 1.00 41.09 171 ALA A CA 1
ATOM 1342 C C . ALA A 1 171 ? 1.640 -29.646 4.947 1.00 41.09 171 ALA A C 1
ATOM 1344 O O . ALA A 1 171 ? 2.135 -29.379 3.847 1.00 41.09 171 ALA A O 1
ATOM 1345 N N . VAL A 1 172 ? 0.934 -28.734 5.628 1.00 42.50 172 VAL A N 1
ATOM 1346 C CA . VAL A 1 172 ? 0.561 -27.411 5.099 1.00 42.50 172 VAL A CA 1
ATOM 1347 C C . VAL A 1 172 ? 1.409 -26.306 5.737 1.00 42.50 172 VAL A C 1
ATOM 1349 O O . VAL A 1 172 ? 1.430 -26.131 6.950 1.00 42.50 172 VAL A O 1
ATOM 1352 N N . CYS A 1 173 ? 2.102 -25.513 4.912 1.00 42.72 173 CYS A N 1
ATOM 1353 C CA . CYS A 1 173 ? 2.855 -24.345 5.376 1.00 42.72 173 CYS A CA 1
ATOM 1354 C C . CYS A 1 173 ? 1.886 -23.252 5.867 1.00 42.72 173 CYS A C 1
ATOM 1356 O O . CYS A 1 173 ? 1.268 -22.544 5.068 1.00 42.72 173 CYS A O 1
ATOM 1358 N N . THR A 1 174 ? 1.746 -23.124 7.186 1.00 45.94 174 THR A N 1
ATOM 1359 C CA . THR A 1 174 ? 0.764 -22.264 7.868 1.00 45.94 174 THR A CA 1
ATOM 1360 C C . THR A 1 174 ? 0.953 -20.763 7.598 1.00 45.94 174 THR A C 1
ATOM 1362 O O . THR A 1 174 ? -0.014 -20.002 7.644 1.00 45.94 174 THR A O 1
ATOM 1365 N N . THR A 1 175 ? 2.158 -20.315 7.226 1.00 49.06 175 THR A N 1
ATOM 1366 C CA . THR A 1 175 ? 2.473 -18.888 7.010 1.00 49.06 175 THR A CA 1
ATOM 1367 C C . THR A 1 175 ? 2.025 -18.340 5.653 1.00 49.06 175 THR A C 1
ATOM 1369 O O . THR A 1 175 ? 1.776 -17.140 5.537 1.00 49.06 175 THR A O 1
ATOM 1372 N N . GLN A 1 176 ? 1.866 -19.191 4.632 1.00 47.94 176 GLN A N 1
ATOM 1373 C CA . GLN A 1 176 ? 1.435 -18.758 3.294 1.00 47.94 176 GLN A CA 1
ATOM 1374 C C . GLN A 1 176 ? -0.076 -18.507 3.213 1.00 47.94 176 GLN A C 1
ATOM 1376 O O . GLN A 1 176 ? -0.505 -17.625 2.474 1.00 47.94 176 GLN A O 1
ATOM 1381 N N . LEU A 1 177 ? -0.870 -19.230 4.009 1.00 56.19 177 LEU A N 1
ATOM 1382 C CA . LEU A 1 177 ? -2.332 -19.098 4.054 1.00 56.19 177 LEU A CA 1
ATOM 1383 C C . LEU A 1 177 ? -2.814 -18.058 5.074 1.00 56.19 177 LEU A C 1
ATOM 1385 O O . LEU A 1 177 ? -3.968 -17.640 5.019 1.00 56.19 177 LEU A O 1
ATOM 1389 N N . ALA A 1 178 ? -1.953 -17.617 5.997 1.00 62.84 178 ALA A N 1
ATOM 1390 C CA . ALA A 1 178 ? -2.330 -16.690 7.064 1.00 62.84 178 ALA A CA 1
ATOM 1391 C C . ALA A 1 178 ? -3.020 -15.400 6.560 1.00 62.84 178 ALA A C 1
ATOM 1393 O O . ALA A 1 178 ? -4.050 -15.039 7.132 1.00 62.84 178 ALA A O 1
ATOM 1394 N N . PRO A 1 179 ? -2.561 -14.730 5.478 1.00 63.97 179 PRO A N 1
ATOM 1395 C CA . PRO A 1 179 ? -3.248 -13.546 4.953 1.00 63.97 179 PRO A CA 1
ATOM 1396 C C . PRO A 1 179 ? -4.639 -13.852 4.389 1.00 63.97 179 PRO A C 1
ATOM 1398 O O . PRO A 1 179 ? -5.565 -13.072 4.586 1.00 63.97 179 PRO A O 1
ATOM 1401 N N . GLU A 1 180 ? -4.800 -14.989 3.709 1.00 66.25 180 GLU A N 1
ATOM 1402 C CA . GLU A 1 180 ? -6.071 -15.400 3.100 1.00 66.25 180 GLU A CA 1
ATOM 1403 C C . GLU A 1 180 ? -7.090 -15.801 4.172 1.00 66.25 180 GLU A C 1
ATOM 1405 O O . GLU A 1 180 ? -8.257 -15.414 4.112 1.00 66.25 180 GLU A O 1
ATOM 1410 N N . VAL A 1 181 ? -6.641 -16.527 5.200 1.00 65.69 181 VAL A N 1
ATOM 1411 C CA . VAL A 1 181 ? -7.464 -16.899 6.357 1.00 65.69 181 VAL A CA 1
ATOM 1412 C C . VAL A 1 181 ? -7.881 -15.658 7.144 1.00 65.69 181 VAL A C 1
ATOM 1414 O O . VAL A 1 181 ? -9.049 -15.550 7.521 1.00 65.69 181 VAL A O 1
ATOM 1417 N N . TYR A 1 182 ? -6.960 -14.715 7.354 1.00 67.56 182 TYR A N 1
ATOM 1418 C CA . TYR A 1 182 ? -7.248 -13.443 8.012 1.00 67.56 182 TYR A CA 1
ATOM 1419 C C . TYR A 1 182 ? -8.264 -12.613 7.220 1.00 67.56 182 TYR A C 1
ATOM 1421 O O . TYR A 1 182 ? -9.266 -12.174 7.782 1.00 67.56 182 TYR A O 1
ATOM 1429 N N . HIS A 1 183 ? -8.058 -12.462 5.909 1.00 67.56 183 HIS A N 1
ATOM 1430 C CA . HIS A 1 183 ? -8.964 -11.716 5.033 1.00 67.56 183 HIS A CA 1
ATOM 1431 C C . HIS A 1 183 ? -10.366 -12.337 4.998 1.00 67.56 183 HIS A C 1
ATOM 1433 O O . HIS A 1 183 ? -11.358 -11.631 5.179 1.00 67.56 183 HIS A O 1
ATOM 1439 N N . ARG A 1 184 ? -10.462 -13.669 4.885 1.00 71.12 184 ARG A N 1
ATOM 1440 C CA . ARG A 1 184 ? -11.738 -14.392 4.984 1.00 71.12 184 ARG A CA 1
ATOM 1441 C C . ARG A 1 184 ? -12.434 -14.131 6.319 1.00 71.12 184 ARG A C 1
ATOM 1443 O O . ARG A 1 184 ? -13.628 -13.853 6.336 1.00 71.12 184 ARG A O 1
ATOM 1450 N N . LYS A 1 185 ? -11.705 -14.192 7.436 1.00 69.69 185 LYS A N 1
ATOM 1451 C CA . LYS A 1 185 ? -12.292 -13.944 8.758 1.00 69.69 185 LYS A CA 1
ATOM 1452 C C . LYS A 1 185 ? -12.755 -12.504 8.929 1.00 69.69 185 LYS A C 1
ATOM 1454 O O . LYS A 1 185 ? -13.823 -12.290 9.488 1.00 69.69 185 LYS A O 1
ATOM 1459 N N . GLN A 1 186 ? -12.019 -11.522 8.417 1.00 69.69 186 GLN A N 1
ATOM 1460 C CA . GLN A 1 186 ? -12.499 -10.140 8.405 1.00 69.69 186 GLN A CA 1
ATOM 1461 C C . GLN A 1 186 ? -13.801 -9.989 7.611 1.00 69.69 186 GLN A C 1
ATOM 1463 O O . GLN A 1 186 ? -14.707 -9.304 8.081 1.00 69.69 186 GLN A O 1
ATOM 1468 N N . HIS A 1 187 ? -13.921 -10.657 6.459 1.00 75.38 187 HIS A N 1
ATOM 1469 C CA . HIS A 1 187 ? -15.176 -10.695 5.707 1.00 75.38 187 HIS A CA 1
ATOM 1470 C C . HIS A 1 187 ? -16.324 -11.305 6.518 1.00 75.38 187 HIS A C 1
ATOM 1472 O O . HIS A 1 187 ? -17.387 -10.700 6.579 1.00 75.38 187 HIS A O 1
ATOM 1478 N N . GLU A 1 188 ? -16.106 -12.447 7.178 1.00 76.56 188 GLU A N 1
ATOM 1479 C CA . GLU A 1 188 ? -17.119 -13.091 8.033 1.00 76.56 18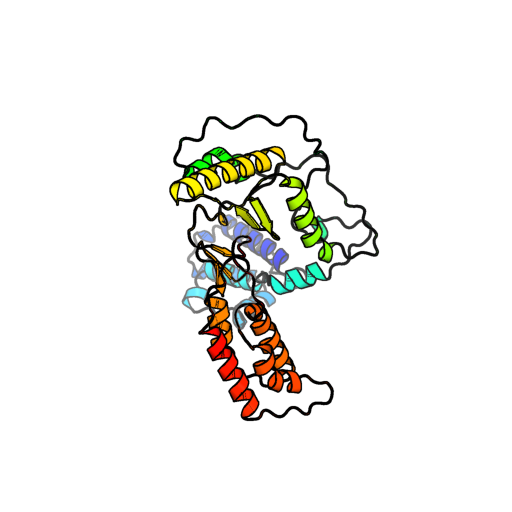8 GLU A CA 1
ATOM 1480 C C . GLU A 1 188 ? -17.560 -12.175 9.194 1.00 76.56 188 GLU A C 1
ATOM 1482 O O . GLU A 1 188 ? -18.747 -12.044 9.478 1.00 76.56 188 GLU A O 1
ATOM 1487 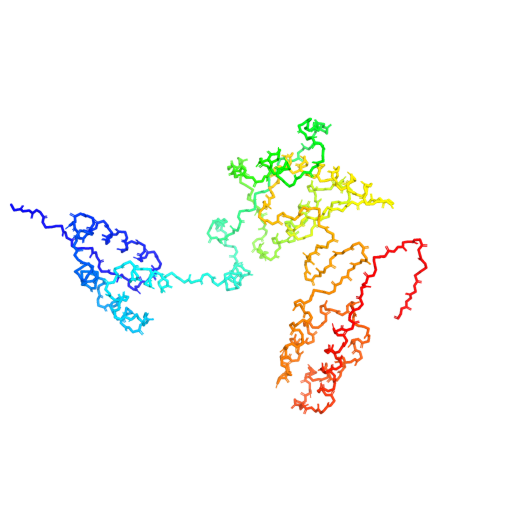N N . LEU A 1 189 ? -16.621 -11.492 9.859 1.00 76.12 189 LEU A N 1
ATOM 1488 C CA . LEU A 1 189 ? -16.917 -10.619 11.007 1.00 76.12 189 LEU A CA 1
ATOM 1489 C C . LEU A 1 189 ? -17.693 -9.349 10.623 1.00 76.12 189 LEU A C 1
ATOM 1491 O O . LEU A 1 189 ? -18.505 -8.837 11.404 1.00 76.12 189 LEU A O 1
ATOM 1495 N N . LEU A 1 190 ? -17.417 -8.816 9.434 1.00 78.69 190 LEU A N 1
ATOM 1496 C CA . LEU A 1 190 ? -17.993 -7.567 8.933 1.00 78.69 190 LEU A CA 1
ATOM 1497 C C . LEU A 1 190 ? -19.159 -7.796 7.965 1.00 78.69 190 LEU A C 1
ATOM 1499 O O . LEU A 1 190 ? -19.697 -6.836 7.416 1.00 78.69 190 LEU A O 1
ATOM 1503 N N . GLU A 1 191 ? -19.588 -9.047 7.794 1.00 81.75 191 GLU A N 1
ATOM 1504 C CA . GLU A 1 191 ? -20.704 -9.403 6.927 1.00 81.75 191 GLU A CA 1
ATOM 1505 C C . GLU A 1 191 ? -21.988 -8.648 7.322 1.00 81.75 191 GLU A C 1
ATOM 1507 O O . GLU A 1 191 ? -22.277 -8.397 8.503 1.00 81.75 191 GLU A O 1
ATOM 1512 N N . GLY A 1 192 ? -22.757 -8.250 6.305 1.00 82.50 192 GLY A N 1
ATOM 1513 C CA . GLY A 1 192 ? -24.019 -7.523 6.455 1.00 82.50 192 GLY A CA 1
ATOM 1514 C C . GLY A 1 192 ? -23.884 -6.013 6.680 1.00 82.50 192 GLY A C 1
ATOM 1515 O O . GLY A 1 192 ? -24.902 -5.346 6.841 1.00 82.50 192 GLY A O 1
ATOM 1516 N N . LEU A 1 193 ? -22.667 -5.458 6.690 1.00 82.06 193 LEU A N 1
ATOM 1517 C CA . LEU A 1 193 ? -22.452 -4.009 6.708 1.00 82.06 193 LEU A CA 1
ATOM 1518 C C . LEU A 1 193 ? -22.406 -3.456 5.277 1.00 82.06 193 LEU A C 1
ATOM 1520 O O . LEU A 1 193 ? -21.446 -3.669 4.541 1.00 82.06 193 LEU A O 1
ATOM 1524 N N . GLU A 1 194 ? -23.441 -2.723 4.872 1.00 79.06 194 GLU A N 1
ATOM 1525 C CA . GLU A 1 194 ? -23.492 -2.124 3.536 1.00 79.06 194 GLU A CA 1
ATOM 1526 C C . GLU A 1 194 ? -22.469 -0.990 3.373 1.00 79.06 194 GLU A C 1
ATOM 1528 O O . GLU A 1 194 ? -22.366 -0.090 4.206 1.00 79.06 194 GLU A O 1
ATOM 1533 N N . GLY A 1 195 ? -21.730 -0.994 2.259 1.00 73.69 195 GLY A N 1
ATOM 1534 C CA . GLY A 1 195 ? -20.734 0.040 1.955 1.00 73.69 195 GLY A CA 1
ATOM 1535 C C . GLY A 1 195 ? -19.466 -0.025 2.815 1.00 73.69 195 GLY A C 1
ATOM 1536 O O . GLY A 1 195 ? -18.718 0.955 2.852 1.00 73.69 195 GLY A O 1
ATOM 1537 N N . VAL A 1 196 ? -19.234 -1.156 3.489 1.00 81.75 196 VAL A N 1
ATOM 1538 C CA . VAL A 1 196 ? -18.022 -1.468 4.251 1.00 81.75 196 VAL A CA 1
ATOM 1539 C C . VAL A 1 196 ? -17.323 -2.653 3.592 1.00 81.75 196 VAL A C 1
ATOM 1541 O O . VAL A 1 196 ? -17.849 -3.7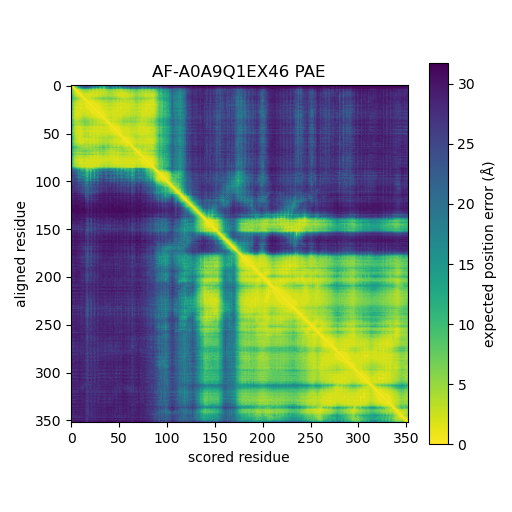59 3.578 1.00 81.75 196 VAL A O 1
ATOM 1544 N N . GLU A 1 197 ? -16.122 -2.431 3.068 1.00 79.88 197 GLU A N 1
ATOM 1545 C CA . GLU A 1 197 ? -15.390 -3.423 2.277 1.00 79.88 197 GLU A CA 1
ATOM 1546 C C . GLU A 1 197 ? -14.015 -3.707 2.905 1.00 79.88 197 GLU A C 1
ATOM 1548 O O . GLU A 1 197 ? -13.115 -2.862 2.814 1.00 79.88 197 GLU A O 1
ATOM 1553 N N . PRO A 1 198 ? -13.818 -4.869 3.559 1.00 75.88 198 PRO A N 1
ATOM 1554 C CA . PRO A 1 198 ? -12.502 -5.301 4.017 1.00 75.88 198 PRO A CA 1
ATOM 1555 C C . PRO A 1 198 ? -11.673 -5.848 2.848 1.00 75.88 198 PRO A C 1
ATOM 1557 O O . PRO A 1 198 ? -12.080 -6.759 2.131 1.00 75.88 198 PRO A O 1
ATOM 1560 N N . ILE A 1 199 ? -10.473 -5.310 2.651 1.00 73.94 199 ILE A N 1
ATOM 1561 C CA . ILE A 1 199 ? -9.549 -5.724 1.593 1.00 73.94 199 ILE A CA 1
ATOM 1562 C C . ILE A 1 199 ? -8.161 -5.882 2.209 1.00 73.94 199 ILE A C 1
ATOM 1564 O O . ILE A 1 199 ? -7.527 -4.902 2.603 1.00 73.94 199 ILE A O 1
ATOM 1568 N N . ALA A 1 200 ? -7.676 -7.124 2.244 1.00 72.06 200 ALA A N 1
ATOM 1569 C CA . ALA A 1 200 ? -6.443 -7.506 2.928 1.00 72.06 200 ALA A CA 1
ATOM 1570 C C . ALA A 1 200 ? -6.434 -7.076 4.407 1.00 72.06 200 ALA A C 1
ATOM 1572 O O . ALA A 1 200 ? -7.150 -7.682 5.191 1.00 72.06 200 ALA A O 1
ATOM 1573 N N . ASP A 1 201 ? -5.621 -6.090 4.801 1.00 72.38 201 ASP A N 1
ATOM 1574 C CA . ASP A 1 201 ? -5.555 -5.555 6.169 1.00 72.38 201 ASP A CA 1
ATOM 1575 C C . ASP A 1 201 ? -6.293 -4.219 6.359 1.00 72.38 201 ASP A C 1
ATOM 1577 O O . ASP A 1 201 ? -6.404 -3.744 7.494 1.00 72.38 201 ASP A O 1
ATOM 1581 N N . ASP A 1 202 ? -6.811 -3.625 5.283 1.00 78.88 202 ASP A N 1
ATOM 1582 C CA . ASP A 1 202 ? -7.485 -2.330 5.302 1.00 78.88 202 ASP A CA 1
ATOM 1583 C C . ASP A 1 202 ? -9.008 -2.482 5.141 1.00 78.88 202 ASP A C 1
ATOM 1585 O O . ASP A 1 202 ? -9.497 -3.369 4.445 1.00 78.88 202 ASP A O 1
ATOM 1589 N N . ILE A 1 203 ? -9.777 -1.579 5.754 1.00 81.94 203 ILE A N 1
ATOM 1590 C CA . ILE A 1 203 ? -11.243 -1.536 5.635 1.00 81.94 203 ILE A CA 1
ATOM 1591 C C . ILE A 1 203 ? -11.635 -0.213 4.987 1.00 81.94 203 ILE A C 1
ATOM 1593 O O . ILE A 1 203 ? -11.280 0.860 5.484 1.00 81.94 203 ILE A O 1
ATOM 1597 N N . LEU A 1 204 ? -12.373 -0.288 3.883 1.00 83.12 204 LEU A N 1
ATOM 1598 C CA . LEU A 1 204 ? -12.908 0.869 3.180 1.00 83.12 204 LEU A CA 1
ATOM 1599 C C . LEU A 1 204 ? -14.358 1.116 3.607 1.00 83.12 204 LEU A C 1
ATOM 1601 O O . LEU A 1 204 ? -15.161 0.190 3.623 1.00 83.12 204 LEU A O 1
ATOM 1605 N N . VAL A 1 205 ? -14.702 2.369 3.905 1.00 84.25 205 VAL A N 1
ATOM 1606 C CA . VAL A 1 205 ? -16.083 2.797 4.177 1.00 84.25 205 VAL A CA 1
ATOM 1607 C C . VAL A 1 205 ? -16.470 3.847 3.145 1.00 84.25 205 VAL A C 1
ATOM 1609 O O . VAL A 1 205 ? -15.764 4.844 2.983 1.00 84.25 205 VAL A O 1
ATOM 1612 N N . VAL A 1 206 ? -17.573 3.622 2.429 1.00 80.88 206 VAL A N 1
ATOM 1613 C CA . VAL A 1 206 ? -18.018 4.491 1.331 1.00 80.88 206 VAL A CA 1
ATOM 1614 C C . VAL A 1 206 ? -19.424 5.018 1.597 1.00 80.88 206 VAL A C 1
ATOM 1616 O O . VAL A 1 206 ? -20.361 4.251 1.826 1.00 80.88 206 VAL A O 1
ATOM 1619 N N . GLY A 1 207 ? -19.561 6.342 1.522 1.00 78.62 207 GLY A N 1
ATOM 1620 C CA . GLY A 1 207 ? -20.847 7.032 1.544 1.00 78.62 207 GLY A CA 1
ATOM 1621 C C . GLY A 1 207 ? -21.426 7.220 0.149 1.00 78.62 207 GLY A C 1
ATOM 1622 O O . GLY A 1 207 ? -20.698 7.550 -0.789 1.00 78.62 207 GLY A O 1
ATOM 1623 N N . CYS A 1 208 ? -22.736 7.049 0.030 1.00 76.62 208 CYS A N 1
ATOM 1624 C CA . CYS A 1 208 ? -23.497 7.205 -1.201 1.00 76.62 208 CYS A CA 1
ATOM 1625 C C . CYS A 1 208 ? -24.606 8.248 -1.005 1.00 76.62 208 CYS A C 1
ATOM 1627 O O . CYS A 1 208 ? -25.259 8.279 0.033 1.00 76.62 208 CYS A O 1
ATOM 1629 N N . GLY A 1 209 ? -24.840 9.088 -2.011 1.00 74.06 209 GLY A N 1
ATOM 1630 C CA . GLY A 1 209 ? -25.909 10.086 -2.003 1.00 74.06 209 GLY A CA 1
ATOM 1631 C C . GLY A 1 209 ? -25.934 10.890 -3.300 1.00 74.06 209 GLY A C 1
ATOM 1632 O O . GLY A 1 209 ? -24.943 10.899 -4.036 1.00 74.06 209 GLY A O 1
ATOM 1633 N N . ASP A 1 210 ? -27.050 11.568 -3.572 1.00 73.38 210 ASP A N 1
ATOM 1634 C CA . ASP A 1 210 ? -27.183 12.438 -4.749 1.00 73.38 210 ASP A CA 1
ATOM 1635 C C . ASP A 1 210 ? -26.492 13.798 -4.528 1.00 73.38 210 ASP A C 1
ATOM 1637 O O . ASP A 1 210 ? -26.196 14.529 -5.477 1.00 73.38 210 ASP A O 1
ATOM 1641 N N . SER A 1 211 ? -26.182 14.120 -3.268 1.00 75.38 211 SER A N 1
ATOM 1642 C CA . SER A 1 211 ? -25.403 15.285 -2.841 1.00 75.38 211 SER A CA 1
ATOM 1643 C C . SER A 1 211 ? -24.260 14.895 -1.895 1.00 75.38 211 SER A C 1
ATOM 1645 O O . SER A 1 211 ? -24.292 13.842 -1.255 1.00 75.38 211 SER A O 1
ATOM 1647 N N . GLU A 1 212 ? -23.251 15.766 -1.768 1.00 71.75 212 GLU A N 1
ATOM 1648 C CA . GLU A 1 212 ? -22.130 15.557 -0.835 1.00 71.75 212 GLU A CA 1
ATOM 1649 C C . GLU A 1 212 ? -22.603 15.445 0.623 1.00 71.75 212 GLU A C 1
ATOM 1651 O O . GLU A 1 212 ? -22.073 14.635 1.382 1.00 71.75 212 GLU A O 1
ATOM 1656 N N . ASP A 1 213 ? -23.636 16.201 1.005 1.00 75.81 213 ASP A N 1
ATOM 1657 C CA . ASP A 1 213 ? -24.200 16.168 2.357 1.00 75.81 213 ASP A CA 1
ATOM 1658 C C . ASP A 1 213 ? -24.896 14.836 2.667 1.00 75.81 213 ASP A C 1
ATOM 1660 O O . ASP A 1 213 ? -24.764 14.312 3.775 1.00 75.81 213 ASP A O 1
ATOM 1664 N N . GLU A 1 214 ? -25.632 14.272 1.706 1.00 75.56 214 GLU A N 1
ATOM 1665 C CA . GLU A 1 214 ? -26.253 12.949 1.846 1.00 75.56 214 GLU A CA 1
ATOM 1666 C C . GLU A 1 214 ? -25.199 11.845 1.910 1.00 75.56 214 GLU A C 1
ATOM 1668 O O . GLU A 1 214 ? -25.239 11.023 2.825 1.00 75.56 214 GLU A O 1
ATOM 1673 N N . ALA A 1 215 ? -24.206 11.882 1.016 1.00 75.31 215 ALA A N 1
ATOM 1674 C CA . ALA A 1 215 ? -23.108 10.920 1.017 1.00 75.31 215 ALA A CA 1
ATOM 1675 C C . ALA A 1 215 ? -22.296 10.971 2.322 1.00 75.31 215 ALA A C 1
ATOM 1677 O O . ALA A 1 215 ? -21.881 9.937 2.840 1.00 75.31 215 ALA A O 1
ATOM 1678 N N . CYS A 1 216 ? -22.096 12.162 2.891 1.00 77.38 216 CYS A N 1
ATOM 1679 C CA . CYS A 1 216 ? -21.405 12.343 4.165 1.00 77.38 216 CYS A CA 1
ATOM 1680 C C . CYS A 1 216 ? -22.195 11.744 5.342 1.00 77.38 216 CYS A C 1
ATOM 1682 O O . CYS A 1 216 ? -21.620 11.046 6.177 1.00 77.38 216 CYS A O 1
ATOM 1684 N N . LYS A 1 217 ? -23.518 11.957 5.384 1.00 77.94 217 LYS A N 1
ATOM 1685 C CA . LYS A 1 217 ? -24.401 11.370 6.409 1.00 77.94 217 LYS A CA 1
ATOM 1686 C C . LYS A 1 217 ? -24.459 9.846 6.316 1.00 77.94 217 LYS A C 1
ATOM 1688 O O . LYS A 1 217 ? -24.397 9.173 7.340 1.00 77.94 217 LYS A O 1
ATOM 1693 N N . ASP A 1 218 ? -24.556 9.311 5.102 1.00 76.38 218 ASP A N 1
ATOM 1694 C CA . ASP A 1 218 ? -24.550 7.869 4.855 1.00 76.38 218 ASP A CA 1
ATOM 1695 C C . ASP A 1 218 ? -23.201 7.235 5.243 1.00 76.38 218 ASP A C 1
ATOM 1697 O O . ASP A 1 218 ? -23.164 6.240 5.966 1.00 76.38 218 ASP A O 1
ATOM 1701 N N . HIS A 1 219 ? -22.080 7.864 4.867 1.00 83.06 219 HIS A N 1
ATOM 1702 C CA . HIS A 1 219 ? -20.742 7.448 5.304 1.00 83.06 219 HIS A CA 1
ATOM 1703 C C . HIS A 1 219 ? -20.631 7.396 6.832 1.00 83.06 219 HIS A C 1
ATOM 1705 O O . HIS A 1 219 ? -20.112 6.429 7.384 1.00 83.06 219 HIS A O 1
ATOM 1711 N N . ASP A 1 220 ? -21.089 8.442 7.520 1.00 80.38 220 ASP A N 1
ATOM 1712 C CA . ASP A 1 220 ? -21.047 8.513 8.977 1.00 80.38 220 ASP A CA 1
ATOM 1713 C C . ASP A 1 220 ? -21.854 7.393 9.634 1.00 80.38 220 ASP A C 1
ATOM 1715 O O . ASP A 1 220 ? -21.356 6.744 10.551 1.00 80.38 220 ASP A O 1
ATOM 1719 N N . ALA A 1 221 ? -23.072 7.139 9.149 1.00 82.56 221 ALA A N 1
ATOM 1720 C CA . ALA A 1 221 ? -23.914 6.058 9.649 1.00 82.56 221 ALA A CA 1
ATOM 1721 C C . ALA A 1 221 ? -23.230 4.689 9.481 1.00 82.56 221 ALA A C 1
ATOM 1723 O O . ALA A 1 221 ? -23.188 3.895 10.422 1.00 82.56 221 ALA A O 1
ATOM 1724 N N . LYS A 1 222 ? -22.620 4.441 8.316 1.00 84.31 222 LYS A N 1
ATOM 1725 C CA . LYS A 1 222 ? -21.859 3.212 8.036 1.00 84.31 222 LYS A CA 1
ATOM 1726 C C . LYS A 1 222 ? -20.605 3.086 8.894 1.00 84.31 222 LYS A C 1
ATOM 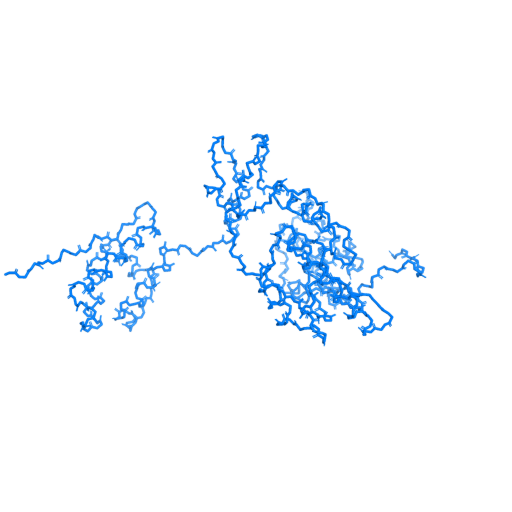1728 O O . LYS A 1 222 ? -20.299 2.000 9.379 1.00 84.31 222 LYS A O 1
ATOM 1733 N N . LEU A 1 223 ? -19.889 4.189 9.115 1.00 84.19 223 LEU A N 1
ATOM 1734 C CA . LEU A 1 223 ? -18.716 4.212 9.982 1.00 84.19 223 LEU A CA 1
ATOM 1735 C C . LEU A 1 223 ? -19.094 3.876 11.429 1.00 84.19 223 LEU A C 1
ATOM 1737 O O . LEU A 1 223 ? -18.398 3.090 12.063 1.00 84.19 223 LEU A O 1
ATOM 1741 N N . VAL A 1 224 ? -20.192 4.434 11.941 1.00 86.25 224 VAL A N 1
ATOM 1742 C CA . VAL A 1 224 ? -20.711 4.104 13.277 1.00 86.25 224 VAL A CA 1
ATOM 1743 C C . VAL A 1 224 ? -21.076 2.622 13.358 1.00 86.25 224 VAL A C 1
ATOM 1745 O O . VAL A 1 224 ? -20.592 1.933 14.252 1.00 86.25 224 VAL A O 1
ATOM 1748 N N . ALA A 1 225 ? -21.814 2.098 12.374 1.00 86.25 225 ALA A N 1
ATOM 1749 C CA . ALA A 1 225 ? -22.168 0.679 12.322 1.00 86.25 225 ALA A CA 1
ATOM 1750 C C . ALA A 1 225 ? -20.934 -0.245 12.295 1.00 86.25 225 ALA A C 1
ATOM 1752 O O . ALA A 1 225 ? -20.906 -1.265 12.987 1.00 86.25 225 ALA A O 1
ATOM 1753 N N . LEU A 1 226 ? -19.888 0.125 11.545 1.00 85.25 226 LEU A N 1
ATOM 1754 C CA . LEU A 1 226 ? -18.607 -0.583 11.548 1.00 85.25 226 LEU A CA 1
ATOM 1755 C C . LEU A 1 226 ? -17.951 -0.551 12.931 1.00 85.25 226 LEU A C 1
ATOM 1757 O O . LEU A 1 226 ? -17.498 -1.584 13.414 1.00 85.25 226 LEU A O 1
ATOM 1761 N N . LEU A 1 227 ? -17.870 0.613 13.571 1.00 83.12 227 LEU A N 1
ATOM 1762 C CA . LEU A 1 227 ? -17.205 0.752 14.867 1.00 83.12 227 LEU A CA 1
ATOM 1763 C C . LEU A 1 227 ? -17.949 -0.002 15.977 1.00 83.12 227 LEU A C 1
ATOM 1765 O O . LEU A 1 227 ? -17.307 -0.666 16.795 1.00 83.12 227 LEU A O 1
ATOM 1769 N N . ASP A 1 228 ? -19.281 0.016 15.954 1.00 84.06 228 ASP A N 1
ATOM 1770 C CA . ASP A 1 228 ? -20.122 -0.784 16.845 1.00 84.06 228 ASP A CA 1
ATOM 1771 C C . ASP A 1 228 ? -19.898 -2.284 16.617 1.00 84.06 228 ASP A C 1
ATOM 1773 O O . ASP A 1 228 ? -19.706 -3.036 17.577 1.00 84.06 228 ASP A O 1
ATOM 1777 N N . ARG A 1 229 ? -19.833 -2.731 15.354 1.00 80.88 229 ARG A N 1
ATOM 1778 C CA . ARG A 1 229 ? -19.502 -4.125 15.026 1.00 80.88 229 ARG A CA 1
ATOM 1779 C C . ARG A 1 229 ? -18.111 -4.499 15.526 1.00 80.88 229 ARG A C 1
ATOM 1781 O O . ARG A 1 229 ? -17.960 -5.539 16.161 1.00 80.88 229 ARG A O 1
ATOM 1788 N N . CYS A 1 230 ? -17.109 -3.656 15.288 1.00 76.31 230 CYS A N 1
ATOM 1789 C CA . CYS A 1 230 ? -15.743 -3.867 15.763 1.00 76.31 230 CYS A CA 1
ATOM 1790 C C . CYS A 1 230 ? -15.697 -4.033 17.286 1.00 76.31 230 CYS A C 1
ATOM 1792 O O . CYS A 1 230 ? -15.026 -4.934 17.784 1.00 76.31 230 CYS A O 1
ATOM 1794 N N . ARG A 1 231 ? -16.456 -3.218 18.027 1.00 77.62 231 ARG A N 1
ATOM 1795 C CA . ARG A 1 231 ? -16.603 -3.341 19.483 1.00 77.62 231 ARG A CA 1
ATOM 1796 C C . ARG A 1 231 ? -17.223 -4.684 19.883 1.00 77.62 231 ARG A C 1
ATOM 1798 O O . ARG A 1 231 ? -16.679 -5.352 20.759 1.00 77.62 231 ARG A O 1
ATOM 1805 N N . GLN A 1 232 ? -18.303 -5.104 19.220 1.00 76.38 232 GLN A N 1
ATOM 1806 C CA . GLN A 1 232 ? -18.995 -6.375 19.496 1.00 76.38 232 GLN A CA 1
ATOM 1807 C C . GLN A 1 232 ? -18.090 -7.591 19.274 1.00 76.38 232 GLN A C 1
ATOM 1809 O O . GLN A 1 232 ? -18.015 -8.475 20.123 1.00 76.38 232 GLN A O 1
ATOM 1814 N N . VAL A 1 233 ? -17.370 -7.616 18.151 1.00 69.94 233 VAL A N 1
ATOM 1815 C CA . VAL A 1 233 ? -16.509 -8.747 17.768 1.00 69.94 233 VAL A CA 1
ATOM 1816 C C . VAL A 1 233 ? -15.074 -8.615 18.288 1.00 69.94 233 VAL A C 1
ATOM 1818 O O . VAL A 1 233 ? -14.214 -9.426 17.954 1.00 69.94 233 VAL A O 1
ATOM 1821 N N . LYS A 1 234 ? -14.800 -7.584 19.100 1.00 72.25 234 LYS A N 1
ATOM 1822 C CA . LYS A 1 234 ? -13.474 -7.246 19.646 1.00 72.25 234 LYS A CA 1
ATOM 1823 C C . LYS A 1 234 ? -12.389 -7.046 18.571 1.00 72.25 234 LYS A C 1
ATOM 1825 O O . LYS A 1 234 ? -11.203 -7.227 18.848 1.00 72.25 234 LYS A O 1
ATOM 1830 N N . LEU A 1 235 ? -12.771 -6.621 17.364 1.00 70.06 235 LEU A N 1
ATOM 1831 C CA . LEU A 1 235 ? -11.839 -6.239 16.301 1.00 70.06 235 LEU A CA 1
ATOM 1832 C C . LEU A 1 235 ? -11.249 -4.854 16.599 1.00 70.06 235 LEU A C 1
ATOM 1834 O O . LEU A 1 235 ? -11.971 -3.906 16.912 1.00 70.06 235 LEU A O 1
ATOM 1838 N N . ARG A 1 236 ? -9.922 -4.729 16.506 1.00 70.62 236 ARG A N 1
ATOM 1839 C CA . ARG A 1 236 ? -9.188 -3.490 16.805 1.00 70.62 236 ARG A CA 1
ATOM 1840 C C . ARG A 1 236 ? -8.727 -2.794 15.532 1.00 70.62 236 ARG A C 1
ATOM 1842 O O . ARG A 1 236 ? -8.285 -3.443 14.588 1.00 70.62 236 ARG A O 1
ATOM 1849 N N . LEU A 1 237 ? -8.779 -1.463 15.535 1.00 73.69 237 LEU A N 1
ATOM 1850 C CA . LEU A 1 237 ? -8.383 -0.626 14.401 1.00 73.69 237 LEU A CA 1
ATOM 1851 C C . LEU A 1 237 ? -7.212 0.288 14.774 1.00 73.69 237 LEU A C 1
ATOM 1853 O O . LEU A 1 237 ? -7.079 0.739 15.907 1.00 73.69 237 LEU A O 1
ATOM 1857 N N . SER A 1 238 ? -6.355 0.609 13.803 1.00 73.69 238 SER A N 1
ATOM 1858 C CA . SER A 1 238 ? -5.200 1.482 14.036 1.00 73.69 238 SER A CA 1
ATOM 1859 C C . SER A 1 238 ? -5.554 2.961 13.864 1.00 73.69 238 SER A C 1
ATOM 1861 O O . SER A 1 238 ? -5.796 3.425 12.749 1.00 73.69 238 SER A O 1
ATOM 1863 N N . VAL A 1 239 ? -5.450 3.749 14.941 1.00 70.94 239 VAL A N 1
ATOM 1864 C CA . VAL A 1 239 ? -5.603 5.221 14.877 1.00 70.94 239 VAL A CA 1
ATOM 1865 C C . VAL A 1 239 ? -4.589 5.861 13.931 1.00 70.94 239 VAL A C 1
ATOM 1867 O O . VAL A 1 239 ? -4.898 6.852 13.268 1.00 70.94 239 VAL A O 1
ATOM 1870 N N . LYS A 1 240 ? -3.371 5.306 13.863 1.00 71.88 240 LYS A N 1
ATOM 1871 C CA . LYS A 1 240 ? -2.287 5.835 13.022 1.00 71.88 240 LYS A CA 1
ATOM 1872 C C . LYS A 1 240 ? -2.605 5.696 11.533 1.00 71.88 240 LYS A C 1
ATOM 1874 O O . LYS A 1 240 ? -2.290 6.604 10.773 1.00 71.88 240 LYS A O 1
ATOM 1879 N N . LYS A 1 241 ? -3.236 4.586 11.130 1.00 74.00 241 LYS A N 1
ATOM 1880 C CA . LYS A 1 241 ? -3.633 4.333 9.736 1.00 74.00 241 LYS A CA 1
ATOM 1881 C C . LYS A 1 241 ? -4.978 4.970 9.356 1.00 74.00 241 LYS A C 1
ATOM 1883 O O . LYS A 1 241 ? -5.269 5.071 8.170 1.00 74.00 241 LYS A O 1
ATOM 1888 N N . LEU A 1 242 ? -5.781 5.421 10.327 1.00 78.19 242 LEU A N 1
ATOM 1889 C CA . LEU A 1 242 ? -7.100 6.005 10.070 1.00 78.19 242 LEU A CA 1
ATOM 1890 C C . LEU A 1 242 ? -7.007 7.241 9.158 1.00 78.19 242 LEU A C 1
ATOM 1892 O O . LEU A 1 242 ? -6.373 8.245 9.505 1.00 78.19 242 LEU A O 1
ATOM 1896 N N . GLN A 1 243 ? -7.704 7.185 8.025 1.00 77.62 243 GLN A N 1
ATOM 1897 C CA . GLN A 1 243 ? -7.953 8.311 7.125 1.00 77.62 243 GLN A CA 1
ATOM 1898 C C . GLN A 1 243 ? -9.450 8.625 7.172 1.00 77.62 243 GLN A C 1
ATOM 1900 O O . GLN A 1 243 ? -10.271 7.774 6.852 1.00 77.62 243 GLN A O 1
ATOM 1905 N N . PHE A 1 244 ? -9.812 9.819 7.642 1.00 79.62 244 PHE A N 1
ATOM 1906 C CA . PHE A 1 244 ? -11.200 10.180 7.937 1.00 79.62 244 PHE A CA 1
ATOM 1907 C C . PHE A 1 244 ? -11.727 11.173 6.900 1.00 79.62 244 PHE A C 1
ATOM 1909 O O . PHE A 1 244 ? -11.106 12.219 6.717 1.00 79.62 244 PHE A O 1
ATOM 1916 N N . ARG A 1 245 ? -12.867 10.851 6.265 1.00 73.94 245 ARG A N 1
ATOM 1917 C CA . ARG A 1 245 ? -13.585 11.696 5.287 1.00 73.94 245 ARG A CA 1
ATOM 1918 C C . ARG A 1 245 ? -12.672 12.359 4.248 1.00 73.94 245 ARG A C 1
ATOM 1920 O O . ARG A 1 245 ? -12.636 13.580 4.106 1.00 73.94 245 ARG A O 1
ATOM 1927 N N . VAL A 1 246 ? -11.906 11.543 3.536 1.00 77.25 246 VAL A N 1
ATOM 1928 C CA . VAL A 1 246 ? -11.034 12.019 2.458 1.00 77.25 246 VAL A CA 1
ATOM 1929 C C . VAL A 1 246 ? -11.777 11.997 1.121 1.00 77.25 246 VAL A C 1
ATOM 1931 O O . VAL A 1 246 ? -12.522 11.064 0.839 1.00 77.25 246 VAL A O 1
ATOM 1934 N N . SER A 1 247 ? -11.577 13.022 0.290 1.00 72.00 247 SER A N 1
ATOM 1935 C CA . SER A 1 247 ? -12.147 13.096 -1.067 1.00 72.00 247 SER A CA 1
ATOM 1936 C C . SER A 1 247 ? -11.374 12.252 -2.086 1.00 72.00 247 SER A C 1
ATOM 1938 O O . SER A 1 247 ? -11.937 11.793 -3.083 1.00 72.00 247 SER A O 1
ATOM 1940 N N . GLU A 1 248 ? -10.085 12.034 -1.822 1.00 76.31 248 GLU A N 1
ATOM 1941 C CA . GLU A 1 248 ? -9.223 11.111 -2.547 1.00 76.31 248 GLU A CA 1
ATOM 1942 C C . GLU A 1 248 ? -8.473 10.221 -1.547 1.00 76.31 248 GLU A C 1
ATOM 1944 O O . GLU A 1 248 ? -7.925 10.707 -0.556 1.00 76.31 248 GLU A O 1
ATOM 1949 N N . LEU A 1 249 ? -8.437 8.916 -1.812 1.00 81.19 249 LEU A N 1
ATOM 1950 C CA . LEU A 1 249 ? -7.780 7.922 -0.968 1.00 81.19 249 LEU A CA 1
ATOM 1951 C C . LEU A 1 249 ? -6.736 7.164 -1.781 1.00 81.19 249 LEU A C 1
ATOM 1953 O O . LEU A 1 249 ? -7.056 6.542 -2.795 1.00 81.19 249 LEU A O 1
ATOM 1957 N N . ARG A 1 250 ? -5.488 7.155 -1.307 1.00 80.44 250 ARG A N 1
ATOM 1958 C CA . ARG A 1 250 ? -4.484 6.233 -1.837 1.00 80.44 250 ARG A CA 1
ATOM 1959 C C . ARG A 1 250 ? -4.727 4.847 -1.252 1.00 80.44 250 ARG A C 1
ATOM 1961 O O . ARG A 1 250 ? -4.603 4.658 -0.045 1.00 80.44 250 ARG A O 1
ATOM 1968 N N . PHE A 1 251 ? -5.030 3.886 -2.113 1.00 77.19 251 PHE A N 1
ATOM 1969 C CA . PHE A 1 251 ? -5.408 2.539 -1.721 1.00 77.19 251 PHE A CA 1
ATOM 1970 C C . PHE A 1 251 ? -4.764 1.510 -2.640 1.00 77.19 251 PHE A C 1
ATOM 1972 O O . 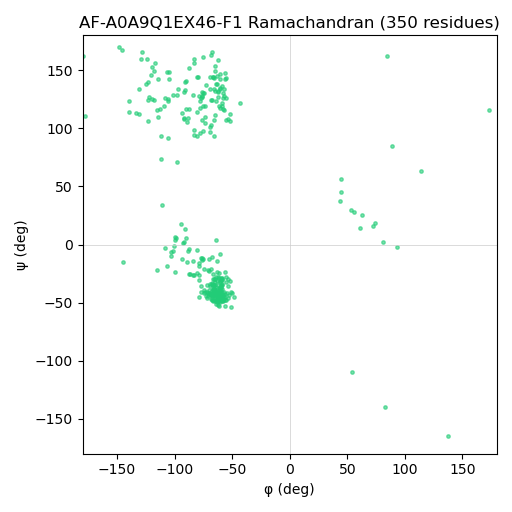PHE A 1 251 ? -4.934 1.586 -3.857 1.00 77.19 251 PHE A O 1
ATOM 1979 N N . HIS A 1 252 ? -4.003 0.569 -2.069 1.00 73.50 252 HIS A N 1
ATOM 1980 C CA . HIS A 1 252 ? -3.382 -0.542 -2.799 1.00 73.50 252 HIS A CA 1
ATOM 1981 C C . HIS A 1 252 ? -2.721 -0.125 -4.126 1.00 73.50 252 HIS A C 1
ATOM 1983 O O . HIS A 1 252 ? -2.933 -0.784 -5.135 1.00 73.50 252 HIS A O 1
ATOM 1989 N N . GLY A 1 253 ? -1.951 0.976 -4.135 1.00 73.00 253 GLY A N 1
ATOM 1990 C CA . GLY A 1 253 ? -1.224 1.504 -5.307 1.00 73.00 253 GLY A CA 1
ATOM 1991 C C . GLY A 1 253 ? -2.083 2.192 -6.380 1.00 73.00 253 GLY A C 1
ATOM 1992 O O . GLY A 1 253 ? -1.638 2.381 -7.519 1.00 73.00 253 GLY A O 1
ATOM 1993 N N . HIS A 1 254 ? -3.296 2.599 -6.015 1.00 81.06 254 HIS A N 1
ATOM 1994 C CA . HIS A 1 254 ? -4.189 3.430 -6.813 1.00 81.06 254 HIS A CA 1
ATOM 1995 C C . HIS A 1 254 ? -4.692 4.630 -6.002 1.00 81.06 254 HIS A C 1
ATOM 1997 O O . HIS A 1 254 ? -4.567 4.658 -4.779 1.00 81.06 254 HIS A O 1
ATOM 2003 N N . ILE A 1 255 ? -5.278 5.617 -6.680 1.00 81.81 255 ILE A N 1
ATOM 2004 C CA . ILE A 1 255 ? -6.024 6.706 -6.043 1.00 81.81 255 ILE A CA 1
ATOM 2005 C C . ILE A 1 255 ? -7.507 6.516 -6.355 1.00 81.81 255 ILE A C 1
ATOM 2007 O O . ILE A 1 255 ? -7.910 6.523 -7.520 1.00 81.81 255 ILE A O 1
ATOM 2011 N N . LEU A 1 256 ? -8.305 6.343 -5.308 1.00 80.12 256 LEU A N 1
ATOM 2012 C CA . LEU A 1 256 ? -9.761 6.296 -5.349 1.00 80.12 256 LEU A CA 1
ATOM 2013 C C . LEU A 1 256 ? -10.305 7.707 -5.147 1.00 80.12 256 LEU A C 1
ATOM 2015 O O . LEU A 1 256 ? -9.875 8.411 -4.239 1.00 80.12 256 LEU A O 1
ATOM 2019 N N . SER A 1 257 ? -11.248 8.119 -5.985 1.00 79.44 257 SER A N 1
ATOM 2020 C CA . SER A 1 257 ? -11.934 9.413 -5.887 1.00 79.44 257 SER A CA 1
ATOM 2021 C C . SER A 1 257 ? -13.384 9.272 -6.340 1.00 79.44 257 SER A C 1
ATOM 2023 O O . SER A 1 257 ? -13.717 8.283 -6.996 1.00 79.44 257 SER A O 1
ATOM 2025 N N . ALA A 1 258 ? -14.229 10.274 -6.091 1.00 73.25 258 ALA A N 1
ATOM 2026 C CA . ALA A 1 258 ? -15.596 10.305 -6.627 1.00 73.25 258 ALA A CA 1
ATOM 2027 C C . ALA A 1 258 ? -15.641 10.269 -8.172 1.00 73.25 258 ALA A C 1
ATOM 2029 O O . ALA A 1 258 ? -16.574 9.734 -8.767 1.00 73.25 258 ALA A O 1
ATOM 2030 N N . ALA A 1 259 ? -14.608 10.797 -8.841 1.00 72.69 259 ALA A N 1
ATOM 2031 C CA . ALA A 1 259 ? -14.505 10.790 -10.301 1.00 72.69 259 ALA A CA 1
ATOM 2032 C C . ALA A 1 259 ? -14.149 9.406 -10.881 1.00 72.69 259 ALA A C 1
ATOM 2034 O O . ALA A 1 259 ? -14.402 9.149 -12.062 1.00 72.69 259 ALA A O 1
ATOM 2035 N N . GLY A 1 260 ? -13.561 8.525 -10.067 1.00 76.81 260 GLY A N 1
ATOM 2036 C CA . GLY A 1 260 ? -13.097 7.203 -10.472 1.00 76.81 260 GLY A CA 1
ATOM 2037 C C . GLY A 1 260 ? -11.734 6.829 -9.890 1.00 76.81 260 GLY A C 1
ATOM 2038 O O . GLY A 1 260 ? -11.219 7.470 -8.968 1.00 76.81 260 GLY A O 1
ATOM 2039 N N . LEU A 1 261 ? -11.150 5.787 -10.474 1.00 82.50 261 LEU A N 1
ATOM 2040 C CA . LEU A 1 261 ? -9.855 5.216 -10.134 1.00 82.50 261 LEU A CA 1
ATOM 2041 C C . LEU A 1 261 ? -8.748 5.850 -10.988 1.00 82.50 261 LEU A C 1
ATOM 2043 O O . LEU A 1 261 ? -8.848 5.893 -12.216 1.00 82.50 261 LEU A O 1
ATOM 2047 N N . LYS A 1 262 ? -7.664 6.291 -10.351 1.00 86.00 262 LYS A N 1
ATOM 2048 C CA . LYS A 1 262 ? -6.454 6.802 -11.011 1.00 86.00 262 LYS A CA 1
ATOM 2049 C C . LYS A 1 262 ? -5.243 5.950 -10.636 1.00 86.00 262 LYS A C 1
ATOM 2051 O O . LYS A 1 262 ? -5.192 5.365 -9.551 1.00 86.00 262 LYS A O 1
ATOM 2056 N N . ALA A 1 263 ? -4.247 5.906 -11.515 1.00 86.12 263 ALA A N 1
ATOM 2057 C CA . ALA A 1 263 ? -2.948 5.348 -11.163 1.00 86.12 263 ALA A CA 1
ATOM 2058 C C . ALA A 1 263 ? -2.256 6.227 -10.110 1.00 86.12 263 ALA A C 1
ATOM 2060 O O . ALA A 1 263 ? -2.362 7.452 -10.141 1.00 86.12 263 ALA A O 1
ATOM 2061 N N . ASP A 1 264 ? -1.535 5.594 -9.190 1.00 86.00 264 ASP A N 1
ATOM 2062 C CA . ASP A 1 264 ? -0.735 6.302 -8.197 1.00 86.00 264 ASP A CA 1
ATOM 2063 C C . ASP A 1 264 ? 0.442 7.040 -8.882 1.00 86.00 264 ASP A C 1
ATOM 2065 O O . ASP A 1 264 ? 1.248 6.392 -9.565 1.00 86.00 264 ASP A O 1
ATOM 2069 N N . PRO A 1 265 ? 0.583 8.371 -8.700 1.00 88.12 265 PRO A N 1
ATOM 2070 C CA . PRO A 1 265 ? 1.675 9.161 -9.262 1.00 88.12 265 PRO A CA 1
ATOM 2071 C C . PRO A 1 265 ? 3.068 8.628 -8.918 1.00 88.12 265 PRO A C 1
ATOM 2073 O O . PRO A 1 265 ? 3.996 8.786 -9.709 1.00 88.12 265 PRO A O 1
ATOM 2076 N N . GLU A 1 266 ? 3.244 7.966 -7.773 1.00 88.88 266 GLU A N 1
ATOM 2077 C CA . GLU A 1 266 ? 4.528 7.360 -7.417 1.00 88.88 266 GLU A CA 1
ATOM 2078 C C . GLU A 1 266 ? 4.836 6.120 -8.251 1.00 88.88 266 GLU A C 1
ATOM 2080 O O . GLU A 1 266 ? 5.990 5.905 -8.620 1.00 88.88 266 GLU A O 1
ATOM 2085 N N . LYS A 1 267 ? 3.818 5.328 -8.608 1.00 87.88 267 LYS A N 1
ATOM 2086 C CA . LYS A 1 267 ? 3.982 4.188 -9.520 1.00 87.88 267 LYS A CA 1
ATOM 2087 C C . LYS A 1 267 ? 4.274 4.672 -10.935 1.00 87.88 267 LYS A C 1
ATOM 2089 O O . LYS A 1 267 ? 5.171 4.133 -11.578 1.00 87.88 267 LYS A O 1
ATOM 2094 N N . VAL A 1 268 ? 3.582 5.722 -11.380 1.00 89.06 268 VAL A N 1
ATOM 2095 C CA . VAL A 1 268 ? 3.849 6.409 -12.655 1.00 89.06 268 VAL A CA 1
ATOM 2096 C C . VAL A 1 268 ? 5.299 6.893 -12.702 1.00 89.06 268 VAL A C 1
ATOM 2098 O O . VAL A 1 268 ? 6.041 6.534 -13.614 1.00 89.06 268 VAL A O 1
ATOM 2101 N N . ARG A 1 269 ? 5.736 7.638 -11.681 1.00 91.00 269 ARG A N 1
ATOM 2102 C CA . ARG A 1 269 ? 7.110 8.141 -11.566 1.00 91.00 269 ARG A CA 1
ATOM 2103 C C . ARG A 1 269 ? 8.139 7.015 -11.572 1.00 91.00 269 ARG A C 1
ATOM 2105 O O . ARG A 1 269 ? 9.118 7.111 -12.304 1.00 91.00 269 ARG A O 1
ATOM 2112 N N . ALA A 1 270 ? 7.885 5.930 -10.841 1.00 91.44 270 ALA A N 1
ATOM 2113 C CA . ALA A 1 270 ? 8.767 4.769 -10.838 1.00 91.44 270 ALA A CA 1
ATOM 2114 C C . ALA A 1 270 ? 8.964 4.198 -12.253 1.00 91.44 270 ALA A C 1
ATOM 2116 O O . ALA A 1 270 ? 10.104 3.985 -12.652 1.00 91.44 270 ALA A O 1
ATOM 2117 N N . VAL A 1 271 ? 7.900 4.030 -13.056 1.00 91.31 271 VAL A N 1
ATOM 2118 C CA . VAL A 1 271 ? 8.042 3.578 -14.459 1.00 91.31 271 VAL A CA 1
ATOM 2119 C C . VAL A 1 271 ? 8.892 4.553 -15.282 1.00 91.31 271 VAL A C 1
ATOM 2121 O O . VAL A 1 271 ? 9.722 4.125 -16.086 1.00 91.31 271 VAL A O 1
ATOM 2124 N N . LEU A 1 272 ? 8.701 5.862 -15.100 1.00 91.94 272 LEU A N 1
ATOM 2125 C CA . LEU A 1 272 ? 9.441 6.886 -15.842 1.00 91.94 272 LEU A CA 1
ATOM 2126 C C . LEU A 1 272 ? 10.937 6.879 -15.509 1.00 91.94 272 LEU A C 1
ATOM 2128 O O . LEU A 1 272 ? 11.761 6.994 -16.420 1.00 91.94 272 LEU A O 1
ATOM 2132 N N . GLU A 1 273 ? 11.279 6.690 -14.237 1.00 93.19 273 GLU A N 1
ATOM 2133 C CA . GLU A 1 273 ? 12.654 6.673 -13.725 1.00 93.19 273 GLU A CA 1
ATOM 2134 C C . GLU A 1 273 ? 13.379 5.340 -13.979 1.00 93.19 273 GLU A C 1
ATOM 2136 O O . GLU A 1 273 ? 14.609 5.305 -13.974 1.00 93.19 273 GLU A O 1
ATOM 2141 N N . MET A 1 274 ? 12.655 4.245 -14.254 1.00 92.50 274 MET A N 1
ATOM 2142 C CA . MET A 1 274 ? 13.277 2.949 -14.543 1.00 92.50 274 MET A CA 1
ATOM 2143 C C . MET A 1 274 ? 14.231 3.032 -15.752 1.00 92.50 274 MET A C 1
ATOM 2145 O O . MET A 1 274 ? 13.836 3.528 -16.817 1.00 92.50 274 MET A O 1
ATOM 2149 N N . PRO A 1 275 ? 15.472 2.521 -15.635 1.00 90.94 275 PRO A N 1
ATOM 2150 C CA . PRO A 1 275 ? 16.400 2.458 -16.757 1.00 90.94 275 PRO A CA 1
ATOM 2151 C C . PRO A 1 275 ? 15.928 1.447 -17.808 1.00 90.94 275 PRO A C 1
ATOM 2153 O O . PRO A 1 275 ? 15.098 0.575 -17.534 1.00 90.94 275 PRO A O 1
ATOM 2156 N N . ALA A 1 276 ? 16.478 1.549 -19.019 1.00 90.19 276 ALA A N 1
ATOM 2157 C CA . ALA A 1 276 ? 16.260 0.534 -20.041 1.00 90.19 276 ALA A CA 1
ATOM 2158 C C . ALA A 1 276 ? 16.787 -0.831 -19.545 1.00 90.19 276 ALA A C 1
ATOM 2160 O O . ALA A 1 276 ? 17.898 -0.891 -19.007 1.00 90.19 276 ALA A O 1
ATOM 2161 N N . PRO A 1 277 ? 16.015 -1.921 -19.699 1.00 94.31 277 PRO A N 1
ATOM 2162 C CA . PRO A 1 277 ? 16.474 -3.259 -19.351 1.00 94.31 277 PRO A CA 1
ATOM 2163 C C . PRO A 1 277 ? 17.761 -3.659 -20.079 1.00 94.31 277 PRO A C 1
ATOM 2165 O O . PRO A 1 277 ? 17.867 -3.513 -21.294 1.00 94.31 277 PRO A O 1
ATOM 2168 N N . SER A 1 278 ? 18.719 -4.215 -19.340 1.00 92.94 278 SER A N 1
ATOM 2169 C CA . SER A 1 278 ? 19.995 -4.702 -19.881 1.00 92.94 278 SER A CA 1
ATOM 2170 C C . SER A 1 278 ? 20.072 -6.225 -20.012 1.00 92.94 278 SER A C 1
ATOM 2172 O O . SER A 1 278 ? 21.007 -6.730 -20.632 1.00 92.94 278 SER A O 1
ATOM 2174 N N . ASP A 1 279 ? 19.097 -6.952 -19.459 1.00 93.12 279 ASP A N 1
ATOM 2175 C CA . ASP A 1 279 ? 18.992 -8.408 -19.514 1.00 93.12 279 ASP A CA 1
ATOM 2176 C C . ASP A 1 279 ? 17.526 -8.894 -19.528 1.00 93.12 279 ASP A C 1
ATOM 2178 O O . ASP A 1 279 ? 16.575 -8.139 -19.290 1.00 93.12 279 ASP A O 1
ATOM 2182 N N . VAL A 1 280 ? 17.338 -10.195 -19.783 1.00 93.00 280 VAL A N 1
ATOM 2183 C CA . VAL A 1 280 ? 16.015 -10.848 -19.825 1.00 93.00 280 VAL A CA 1
ATOM 2184 C C . VAL A 1 280 ? 15.251 -10.656 -18.511 1.00 93.00 280 VAL A C 1
ATOM 2186 O O . VAL A 1 280 ? 14.055 -10.361 -18.519 1.00 93.00 280 VAL A O 1
ATOM 2189 N N . LYS A 1 281 ? 15.940 -10.768 -17.368 1.00 92.69 281 LYS A N 1
ATOM 2190 C CA . LYS A 1 281 ? 15.332 -10.569 -16.043 1.00 92.69 281 LYS A CA 1
ATOM 2191 C C . LYS A 1 281 ? 14.856 -9.129 -15.858 1.00 92.69 281 LYS A C 1
ATOM 2193 O O . LYS A 1 281 ? 13.793 -8.903 -15.288 1.00 92.69 281 LYS A O 1
ATOM 2198 N N . GLY A 1 282 ? 15.612 -8.152 -16.342 1.00 94.25 282 GLY A N 1
ATOM 2199 C CA . GLY A 1 282 ? 15.264 -6.739 -16.352 1.00 94.25 282 GLY A CA 1
ATOM 2200 C C . GLY A 1 282 ? 14.021 -6.472 -17.189 1.00 94.25 282 GLY A C 1
ATOM 2201 O O . GLY A 1 282 ? 13.140 -5.744 -16.738 1.00 94.25 282 GLY A O 1
ATOM 2202 N N . VAL A 1 283 ? 13.897 -7.118 -18.353 1.00 94.69 283 VAL A N 1
ATOM 2203 C CA . VAL A 1 283 ? 12.693 -7.020 -19.191 1.00 94.69 283 VAL A CA 1
ATOM 2204 C C . VAL A 1 283 ? 11.486 -7.608 -18.470 1.00 94.69 283 VAL A C 1
ATOM 2206 O O . VAL A 1 283 ? 10.449 -6.955 -18.397 1.00 94.69 283 VAL A O 1
ATOM 2209 N N . GLN A 1 284 ? 11.622 -8.794 -17.872 1.00 93.31 284 GLN A N 1
ATOM 2210 C CA . GLN A 1 284 ? 10.548 -9.418 -17.091 1.00 93.31 284 GLN A CA 1
ATOM 2211 C C . GLN A 1 284 ? 10.111 -8.537 -15.914 1.00 93.31 284 GLN A C 1
ATOM 2213 O O . GLN A 1 284 ? 8.915 -8.356 -15.699 1.00 93.31 284 GLN A O 1
ATOM 2218 N N . ARG A 1 285 ? 11.062 -7.937 -15.186 1.00 93.62 285 ARG A N 1
ATOM 2219 C CA . ARG A 1 285 ? 10.771 -6.988 -14.097 1.00 93.62 285 ARG A CA 1
ATOM 2220 C C . ARG A 1 285 ? 10.038 -5.748 -14.605 1.00 93.62 285 ARG A C 1
ATOM 2222 O O . ARG A 1 285 ? 9.050 -5.345 -13.999 1.00 93.62 285 ARG A O 1
ATOM 2229 N N . PHE A 1 286 ? 10.501 -5.160 -15.709 1.00 93.88 286 PHE A N 1
ATOM 2230 C CA . PHE A 1 286 ? 9.877 -3.983 -16.312 1.00 93.88 286 PHE A CA 1
ATOM 2231 C C . PHE A 1 286 ? 8.449 -4.281 -16.778 1.00 93.88 286 PHE A C 1
ATOM 2233 O O . PHE A 1 286 ? 7.517 -3.598 -16.362 1.00 93.88 286 PHE A O 1
ATOM 2240 N N . ILE A 1 287 ? 8.254 -5.345 -17.565 1.00 93.81 287 ILE A N 1
ATOM 2241 C CA . ILE A 1 287 ? 6.929 -5.760 -18.042 1.00 93.81 287 ILE A CA 1
ATOM 2242 C C . ILE A 1 287 ? 6.018 -6.094 -16.862 1.00 93.81 287 ILE A C 1
ATOM 2244 O O . ILE A 1 287 ? 4.884 -5.624 -16.832 1.00 93.81 287 ILE A O 1
ATOM 2248 N N . GLY A 1 288 ? 6.495 -6.858 -15.877 1.00 92.12 288 GLY A N 1
ATOM 2249 C CA . GLY A 1 288 ? 5.709 -7.219 -14.697 1.00 92.12 288 GLY A CA 1
ATOM 2250 C C . GLY A 1 288 ? 5.226 -5.992 -13.924 1.00 92.12 288 GLY A C 1
ATOM 2251 O O . GLY A 1 288 ? 4.050 -5.905 -13.576 1.00 92.12 288 GLY A O 1
ATOM 2252 N N . PHE A 1 289 ? 6.098 -4.999 -13.731 1.00 90.88 289 PHE A N 1
ATOM 2253 C CA . PHE A 1 289 ? 5.730 -3.760 -13.050 1.00 90.88 289 PHE A CA 1
ATOM 2254 C C . PHE A 1 289 ? 4.747 -2.909 -13.864 1.00 90.88 289 PHE A C 1
ATOM 2256 O O . PHE A 1 289 ? 3.768 -2.413 -13.317 1.00 90.88 289 PHE A O 1
ATOM 2263 N N . VAL A 1 290 ? 4.948 -2.771 -15.176 1.00 90.56 290 VAL A N 1
ATOM 2264 C CA . VAL A 1 290 ? 4.026 -2.015 -16.042 1.00 90.56 290 VAL A CA 1
ATOM 2265 C C . VAL A 1 290 ? 2.667 -2.715 -16.163 1.00 90.56 290 VAL A C 1
ATOM 2267 O O . VAL A 1 290 ? 1.633 -2.052 -16.218 1.00 90.56 290 VAL A O 1
ATOM 2270 N N . THR A 1 291 ? 2.641 -4.049 -16.133 1.00 89.19 291 THR A N 1
ATOM 2271 C CA . THR A 1 291 ? 1.403 -4.845 -16.197 1.00 89.19 291 THR A CA 1
ATOM 2272 C C . THR A 1 291 ? 0.469 -4.548 -15.023 1.00 89.19 291 THR A C 1
ATOM 2274 O O . THR A 1 291 ? -0.748 -4.577 -15.180 1.00 89.19 291 THR A O 1
ATOM 2277 N N . TYR A 1 292 ? 1.003 -4.159 -13.865 1.00 85.44 292 TYR A N 1
ATOM 2278 C CA . TYR A 1 292 ? 0.193 -3.698 -12.737 1.00 85.44 292 TYR A CA 1
ATOM 2279 C C . TYR A 1 292 ? -0.665 -2.458 -13.079 1.00 85.44 292 TYR A C 1
ATOM 2281 O O . TYR A 1 292 ? -1.775 -2.296 -12.571 1.00 85.44 292 TYR A O 1
ATOM 2289 N N . LEU A 1 293 ? -0.189 -1.608 -13.995 1.00 86.38 293 LEU A N 1
ATOM 2290 C CA . LEU A 1 293 ? -0.917 -0.444 -14.509 1.00 86.38 293 LEU A CA 1
ATOM 2291 C C . LEU A 1 293 ? -1.736 -0.754 -15.775 1.00 86.38 293 LEU A C 1
ATOM 2293 O O . LEU A 1 293 ? -2.393 0.145 -16.292 1.00 86.38 293 LEU A O 1
ATOM 2297 N N . ALA A 1 294 ? -1.759 -2.000 -16.265 1.00 87.94 294 ALA A N 1
ATOM 2298 C CA . ALA A 1 294 ? -2.344 -2.359 -17.563 1.00 87.94 294 ALA A CA 1
ATOM 2299 C C . ALA A 1 294 ? -3.793 -1.894 -17.752 1.00 87.94 294 ALA A C 1
ATOM 2301 O O . ALA A 1 294 ? -4.157 -1.469 -18.844 1.00 87.94 294 ALA A O 1
ATOM 2302 N N . LYS A 1 295 ? -4.603 -1.903 -16.683 1.00 85.50 295 LYS A N 1
ATOM 2303 C CA . LYS A 1 295 ? -6.007 -1.453 -16.712 1.00 85.50 295 LYS A CA 1
ATOM 2304 C C . LYS A 1 295 ? -6.182 -0.013 -17.210 1.00 85.50 295 LYS A C 1
ATOM 2306 O O . LYS A 1 295 ? -7.252 0.333 -17.692 1.00 85.50 295 LYS A O 1
ATOM 2311 N N . PHE A 1 296 ? -5.145 0.815 -17.093 1.00 86.06 296 PHE A N 1
ATOM 2312 C CA . PHE A 1 296 ? -5.170 2.204 -17.527 1.00 86.06 296 PHE A CA 1
ATOM 2313 C C . PHE A 1 296 ? -4.441 2.453 -18.859 1.00 86.06 296 PHE A C 1
ATOM 2315 O O . PHE A 1 296 ? -4.445 3.574 -19.360 1.00 86.06 296 PHE A O 1
ATOM 2322 N N . LEU A 1 297 ? -3.768 1.442 -19.410 1.00 88.94 297 LEU A N 1
ATOM 2323 C CA . LEU A 1 297 ? -2.847 1.592 -20.534 1.00 88.94 297 LEU A CA 1
ATOM 2324 C C . LEU A 1 297 ? -3.443 0.903 -21.767 1.00 88.94 297 LEU A C 1
ATOM 2326 O O . LEU A 1 297 ? -3.256 -0.307 -21.943 1.00 88.94 297 LEU A O 1
ATOM 2330 N N . PRO A 1 298 ? -4.167 1.635 -22.632 1.00 85.62 298 PRO A N 1
ATOM 2331 C CA . PRO A 1 298 ? -4.724 1.039 -23.836 1.00 85.62 298 PRO A CA 1
ATOM 2332 C C . PRO A 1 298 ? -3.595 0.501 -24.720 1.00 85.62 298 PRO A C 1
ATOM 2334 O O . PRO A 1 298 ? -2.529 1.107 -24.823 1.00 85.62 298 PRO A O 1
ATOM 2337 N N . ARG A 1 299 ? -3.835 -0.648 -25.363 1.00 88.44 299 ARG A N 1
ATOM 2338 C CA . ARG A 1 299 ? -2.894 -1.303 -26.292 1.00 88.44 299 ARG A CA 1
ATOM 2339 C C . ARG A 1 299 ? -1.546 -1.711 -25.681 1.00 88.44 299 ARG A C 1
ATOM 2341 O O . ARG A 1 299 ? -0.643 -2.091 -26.423 1.00 88.44 299 ARG A O 1
ATOM 2348 N N . LEU A 1 300 ? -1.406 -1.730 -24.350 1.00 91.50 300 LEU A N 1
ATOM 2349 C CA . LEU A 1 300 ? -0.156 -2.116 -23.682 1.00 91.50 300 LEU A CA 1
ATOM 2350 C C . LEU A 1 300 ? 0.404 -3.451 -24.199 1.00 91.50 300 LEU A C 1
ATOM 2352 O O . LEU A 1 300 ? 1.605 -3.573 -24.413 1.00 91.50 300 LEU A O 1
ATOM 2356 N N . SER A 1 301 ? -0.459 -4.444 -24.428 1.00 90.88 301 SER A N 1
ATOM 2357 C CA . SER A 1 301 ? -0.049 -5.746 -24.961 1.00 90.88 301 SER A CA 1
ATOM 2358 C C . SER A 1 301 ? 0.667 -5.637 -26.310 1.00 90.88 301 SER A C 1
ATOM 2360 O O . SER A 1 301 ? 1.688 -6.297 -26.498 1.00 90.88 301 SER A O 1
ATOM 2362 N N . GLU A 1 302 ? 0.172 -4.812 -27.233 1.00 92.75 302 GLU A N 1
ATOM 2363 C CA . GLU A 1 302 ? 0.799 -4.605 -28.546 1.00 92.75 302 GLU A CA 1
ATOM 2364 C C . GLU A 1 302 ? 2.184 -3.975 -28.384 1.00 92.75 302 GLU A C 1
ATOM 2366 O O . GLU A 1 302 ? 3.166 -4.489 -28.912 1.00 92.75 302 GLU A O 1
ATOM 2371 N N . VAL A 1 303 ? 2.278 -2.917 -27.576 1.00 94.38 303 VAL A N 1
ATOM 2372 C CA . VAL A 1 303 ? 3.532 -2.182 -27.353 1.00 94.38 303 VAL A CA 1
ATOM 2373 C C . VAL A 1 303 ? 4.569 -3.037 -26.614 1.00 94.38 303 VAL A C 1
ATOM 2375 O O . VAL A 1 303 ? 5.764 -2.966 -26.894 1.00 94.38 303 VAL A O 1
ATOM 2378 N N . CYS A 1 304 ? 4.128 -3.901 -25.699 1.00 93.88 304 CYS A N 1
ATOM 2379 C CA . CYS A 1 304 ? 4.993 -4.837 -24.984 1.00 93.88 304 CYS A CA 1
ATOM 2380 C C . CYS A 1 304 ? 5.433 -6.043 -25.828 1.00 93.88 304 CYS A C 1
ATOM 2382 O O . CYS A 1 304 ? 6.303 -6.782 -25.376 1.00 93.88 304 CYS A O 1
ATOM 2384 N N . GLU A 1 305 ? 4.845 -6.305 -27.001 1.00 94.88 305 GLU A N 1
ATOM 2385 C CA . GLU A 1 305 ? 5.196 -7.455 -27.857 1.00 94.88 305 GLU A CA 1
ATOM 2386 C C . GLU A 1 305 ? 6.705 -7.571 -28.138 1.00 94.88 305 GLU A C 1
ATOM 2388 O O . GLU A 1 305 ? 7.275 -8.606 -27.777 1.00 94.88 305 GLU A O 1
ATOM 2393 N N . PRO A 1 306 ? 7.398 -6.530 -28.644 1.00 94.44 306 PRO A N 1
ATOM 2394 C CA . PRO A 1 306 ? 8.821 -6.632 -28.959 1.00 94.44 306 PRO A CA 1
ATOM 2395 C C . PRO A 1 306 ? 9.688 -6.882 -27.720 1.00 94.44 306 PRO A C 1
ATOM 2397 O O . PRO A 1 306 ? 10.740 -7.507 -27.828 1.00 94.44 306 PRO A O 1
ATOM 2400 N N . LEU A 1 307 ? 9.249 -6.436 -26.538 1.00 94.81 307 LEU A N 1
ATOM 2401 C CA . LEU A 1 307 ? 9.933 -6.710 -25.273 1.00 94.81 307 LEU A CA 1
ATOM 2402 C C . LEU A 1 307 ? 9.656 -8.137 -24.786 1.00 94.81 307 LEU A C 1
ATOM 2404 O O . LEU A 1 307 ? 10.575 -8.820 -24.348 1.00 94.81 307 LEU A O 1
ATOM 2408 N N . ARG A 1 308 ? 8.419 -8.632 -24.906 1.00 94.31 308 ARG A N 1
ATOM 2409 C CA . ARG A 1 308 ? 8.068 -10.015 -24.543 1.00 94.31 308 ARG A CA 1
ATOM 2410 C C . ARG A 1 308 ? 8.861 -11.033 -25.357 1.00 94.31 308 ARG A C 1
ATOM 2412 O O . ARG A 1 308 ? 9.320 -12.014 -24.783 1.00 94.31 308 ARG A O 1
ATOM 2419 N N . ARG A 1 309 ? 9.122 -10.761 -26.640 1.00 93.62 309 ARG A N 1
ATOM 2420 C CA . ARG A 1 309 ? 9.973 -11.610 -27.495 1.00 93.62 309 ARG A CA 1
ATOM 2421 C C . ARG A 1 309 ? 11.395 -11.793 -26.968 1.00 93.62 309 ARG A C 1
ATOM 2423 O O . ARG A 1 309 ? 11.980 -12.847 -27.174 1.00 93.62 309 ARG A O 1
ATOM 2430 N N . LEU A 1 310 ? 11.944 -10.813 -26.244 1.00 92.94 310 LEU A N 1
ATOM 2431 C CA . LEU A 1 310 ? 13.252 -10.948 -25.588 1.00 92.94 310 LEU A CA 1
ATOM 2432 C C . LEU A 1 310 ? 13.236 -11.923 -24.403 1.00 92.94 310 LEU A C 1
ATOM 2434 O O . LEU A 1 310 ? 14.297 -12.262 -23.887 1.00 92.94 310 LEU A O 1
ATOM 2438 N N . THR A 1 311 ? 12.055 -12.338 -23.941 1.00 92.19 311 THR A N 1
ATOM 2439 C CA . THR A 1 311 ? 11.887 -13.267 -22.816 1.00 92.19 311 THR A CA 1
ATOM 2440 C C . THR A 1 311 ? 11.599 -14.706 -23.247 1.00 92.19 311 THR A C 1
ATOM 2442 O O . THR A 1 311 ? 11.485 -15.579 -22.385 1.00 92.19 311 THR A O 1
ATOM 2445 N N . ASP A 1 312 ? 11.511 -14.962 -24.557 1.00 92.06 312 ASP A N 1
ATOM 2446 C CA . ASP A 1 312 ? 11.326 -16.305 -25.108 1.00 92.06 312 ASP A CA 1
ATOM 2447 C C . ASP A 1 312 ? 12.570 -17.172 -24.831 1.00 92.06 312 ASP A C 1
ATOM 2449 O O . ASP A 1 312 ? 13.702 -16.690 -24.861 1.00 92.06 312 ASP A O 1
ATOM 2453 N N . LYS A 1 313 ? 12.371 -18.472 -24.566 1.00 86.19 313 LYS A N 1
ATOM 2454 C CA . LYS A 1 313 ? 13.451 -19.392 -24.147 1.00 86.19 313 LYS A CA 1
ATOM 2455 C C . LYS A 1 313 ? 14.598 -19.493 -25.158 1.00 86.19 313 LYS A C 1
ATOM 2457 O O . LYS A 1 313 ? 15.745 -19.637 -24.750 1.00 86.19 313 LYS A O 1
ATOM 2462 N N . ASP A 1 314 ? 14.272 -19.397 -26.444 1.00 87.31 314 ASP A N 1
ATOM 2463 C CA . ASP A 1 314 ? 15.219 -19.544 -27.553 1.00 87.31 314 ASP A CA 1
ATOM 2464 C C . ASP A 1 314 ? 15.685 -18.190 -28.119 1.00 87.31 314 ASP A C 1
ATOM 2466 O O . ASP A 1 314 ? 16.411 -18.138 -29.114 1.00 87.31 314 ASP A O 1
ATOM 2470 N N . ALA A 1 315 ? 15.263 -17.070 -27.519 1.00 86.00 315 ALA A N 1
ATOM 2471 C CA . ALA A 1 315 ? 15.635 -15.748 -28.001 1.00 86.00 315 ALA A CA 1
ATOM 2472 C C . ALA A 1 315 ? 17.080 -15.405 -27.622 1.00 86.00 315 ALA A C 1
ATOM 2474 O O . ALA A 1 315 ? 17.466 -15.409 -26.452 1.00 86.00 315 ALA A O 1
ATOM 2475 N N . VAL A 1 316 ? 17.877 -15.026 -28.623 1.00 87.56 316 VAL A N 1
ATOM 2476 C CA . VAL A 1 316 ? 19.205 -14.455 -28.384 1.00 87.56 316 VAL A CA 1
ATOM 2477 C C . VAL A 1 316 ? 19.041 -13.011 -27.919 1.00 87.56 316 VAL A C 1
ATOM 2479 O O . VAL A 1 316 ? 18.379 -12.203 -28.576 1.00 87.56 316 VAL A O 1
ATOM 2482 N N . TRP A 1 317 ? 19.662 -12.677 -26.789 1.00 90.25 317 TRP A N 1
ATOM 2483 C CA . TRP A 1 317 ? 19.605 -11.330 -26.238 1.00 90.25 317 TRP A CA 1
ATOM 2484 C C . TRP A 1 317 ? 20.314 -10.326 -27.152 1.00 90.25 317 TRP A C 1
ATOM 2486 O O . TRP A 1 317 ? 21.542 -10.258 -27.203 1.00 90.25 317 TRP A O 1
ATOM 2496 N N . HIS A 1 318 ? 19.522 -9.502 -27.831 1.00 91.81 318 HIS A N 1
ATOM 2497 C CA . HIS A 1 318 ? 20.002 -8.364 -28.602 1.00 91.81 318 HIS A CA 1
ATOM 2498 C C . HIS A 1 318 ? 19.061 -7.180 -28.413 1.00 91.81 318 HIS A C 1
ATOM 2500 O O . HIS A 1 318 ? 17.908 -7.206 -28.847 1.00 91.81 318 HIS A O 1
ATOM 2506 N N . TRP A 1 319 ? 19.556 -6.115 -27.783 1.00 94.00 319 TRP A N 1
ATOM 2507 C CA . TRP A 1 319 ? 18.807 -4.870 -27.666 1.00 94.00 319 TRP A CA 1
ATOM 2508 C C . TRP A 1 319 ? 18.870 -4.097 -28.992 1.00 94.00 319 TRP A C 1
ATOM 2510 O O . TRP A 1 319 ? 19.951 -3.832 -29.511 1.00 94.00 319 TRP A O 1
ATOM 2520 N N . LEU A 1 320 ? 17.711 -3.772 -29.563 1.00 94.19 320 LEU A N 1
ATOM 2521 C CA . LEU A 1 320 ? 17.550 -3.144 -30.873 1.00 94.19 320 LEU A CA 1
ATOM 2522 C C . LEU A 1 320 ? 16.741 -1.850 -30.712 1.00 94.19 320 LEU A C 1
ATOM 2524 O O . LEU A 1 320 ? 15.952 -1.754 -29.770 1.00 94.19 320 LEU A O 1
ATOM 2528 N N . PRO A 1 321 ? 16.811 -0.903 -31.667 1.00 95.50 321 PRO A N 1
ATOM 2529 C CA . PRO A 1 321 ? 16.083 0.368 -31.579 1.00 95.50 321 PRO A CA 1
ATOM 2530 C C . PRO A 1 321 ? 14.564 0.229 -31.374 1.00 95.50 321 PRO A C 1
ATOM 2532 O O . PRO A 1 321 ? 13.936 1.087 -30.758 1.00 95.50 321 PRO A O 1
ATOM 2535 N N . LYS A 1 322 ? 13.960 -0.874 -31.844 1.00 94.75 322 LYS A N 1
ATOM 2536 C CA . LYS A 1 322 ? 12.537 -1.181 -31.615 1.00 94.75 322 LYS A CA 1
ATOM 2537 C C . LYS A 1 322 ? 12.199 -1.421 -30.135 1.00 94.75 322 LYS A C 1
ATOM 2539 O O . LYS A 1 322 ? 11.087 -1.125 -29.717 1.00 94.75 322 LYS A O 1
ATOM 2544 N N . HIS A 1 323 ? 13.145 -1.931 -29.341 1.00 95.19 323 HIS A N 1
ATOM 2545 C CA . HIS A 1 323 ? 12.964 -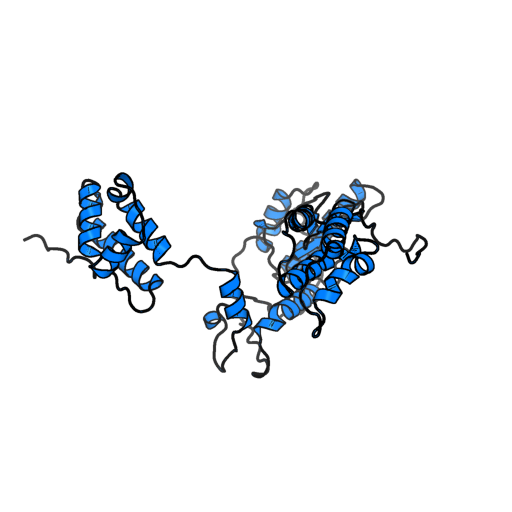2.149 -27.903 1.00 95.19 323 HIS A CA 1
ATOM 2546 C C . HIS A 1 323 ? 12.993 -0.813 -27.151 1.00 95.19 323 HIS A C 1
ATOM 2548 O O . HIS A 1 323 ? 12.135 -0.574 -26.305 1.00 95.19 323 HIS A O 1
ATOM 2554 N N . ASP A 1 324 ? 13.894 0.103 -27.525 1.00 95.00 324 ASP A N 1
ATOM 2555 C CA . ASP A 1 324 ? 13.897 1.472 -26.990 1.00 95.00 324 ASP A CA 1
ATOM 2556 C C . ASP A 1 324 ? 12.619 2.233 -27.347 1.00 95.00 324 ASP A C 1
ATOM 2558 O O . ASP A 1 324 ? 12.070 2.951 -26.508 1.00 95.00 324 ASP A O 1
ATOM 2562 N N . ALA A 1 325 ? 12.129 2.069 -28.580 1.00 95.88 325 ALA A N 1
ATOM 2563 C CA . ALA A 1 325 ? 10.859 2.646 -29.005 1.00 95.88 325 ALA A CA 1
ATOM 2564 C C . ALA A 1 325 ? 9.696 2.125 -28.146 1.00 95.88 325 ALA A C 1
ATOM 2566 O O . ALA A 1 325 ? 8.938 2.932 -27.615 1.00 95.88 325 ALA A O 1
ATOM 2567 N N . ALA A 1 326 ? 9.624 0.809 -27.918 1.00 95.75 326 ALA A N 1
ATOM 2568 C CA . ALA A 1 326 ? 8.604 0.196 -27.070 1.00 95.75 326 ALA A CA 1
ATOM 2569 C C . ALA A 1 326 ? 8.659 0.696 -25.616 1.00 95.75 326 ALA A C 1
ATOM 2571 O O . ALA A 1 326 ? 7.636 1.079 -25.056 1.00 95.75 326 ALA A O 1
ATOM 2572 N N . VAL A 1 327 ? 9.848 0.764 -25.002 1.00 94.88 327 VAL A N 1
ATOM 2573 C CA . VAL A 1 327 ? 10.006 1.303 -23.635 1.00 94.88 327 VAL A CA 1
ATOM 2574 C C . VAL A 1 327 ? 9.561 2.765 -23.569 1.00 94.88 327 VAL A C 1
ATOM 2576 O O . VAL A 1 327 ? 8.893 3.168 -22.616 1.00 94.88 327 VAL A O 1
ATOM 2579 N N . ARG A 1 328 ? 9.907 3.572 -24.577 1.00 94.88 328 ARG A N 1
ATOM 2580 C CA . ARG A 1 328 ? 9.516 4.985 -24.643 1.00 94.88 328 ARG A CA 1
ATOM 2581 C C . ARG A 1 328 ? 8.010 5.154 -24.800 1.00 94.88 328 ARG A C 1
ATOM 2583 O O . ARG A 1 328 ? 7.433 5.988 -24.109 1.00 94.88 328 ARG A O 1
ATOM 2590 N N . GLU A 1 329 ? 7.386 4.365 -25.665 1.00 94.94 329 GLU A N 1
ATOM 2591 C CA . GLU A 1 329 ? 5.939 4.386 -25.881 1.00 94.94 329 GLU A CA 1
ATOM 2592 C C . GLU A 1 329 ? 5.185 3.947 -24.620 1.00 94.94 329 GLU A C 1
ATOM 2594 O O . GLU A 1 329 ? 4.251 4.623 -24.201 1.00 94.94 329 GLU A O 1
ATOM 2599 N N . ILE A 1 330 ? 5.655 2.908 -23.921 1.00 94.31 330 ILE A N 1
ATOM 2600 C CA . ILE A 1 330 ? 5.109 2.505 -22.614 1.00 94.31 330 ILE A CA 1
ATOM 2601 C C . ILE A 1 330 ? 5.186 3.654 -21.604 1.00 94.31 330 ILE A C 1
ATOM 2603 O O . ILE A 1 330 ? 4.199 3.959 -20.935 1.00 94.31 330 ILE A O 1
ATOM 2607 N N . LYS A 1 331 ? 6.341 4.323 -21.503 1.00 93.31 331 LYS A N 1
ATOM 2608 C CA . LYS A 1 331 ? 6.506 5.483 -20.613 1.00 93.31 331 LYS A CA 1
ATOM 2609 C C . LYS A 1 331 ? 5.546 6.616 -20.976 1.00 93.31 331 LYS A C 1
ATOM 2611 O O . LYS A 1 331 ? 4.987 7.236 -20.076 1.00 93.31 331 LYS A O 1
ATOM 2616 N N . GLN A 1 332 ? 5.310 6.860 -22.265 1.00 92.62 332 GLN A N 1
ATOM 2617 C CA . GLN A 1 332 ? 4.320 7.839 -22.718 1.00 92.62 332 GLN A CA 1
ATOM 2618 C C . GLN A 1 332 ? 2.895 7.434 -22.327 1.00 92.62 332 GLN A C 1
ATOM 2620 O O . GLN A 1 332 ? 2.196 8.244 -21.719 1.00 92.62 332 GLN A O 1
ATOM 2625 N N . LEU A 1 333 ? 2.486 6.185 -22.576 1.00 91.06 333 LEU A N 1
ATOM 2626 C CA . LEU A 1 333 ? 1.165 5.676 -22.186 1.00 91.06 333 LEU A CA 1
ATOM 2627 C C . LEU A 1 333 ? 0.897 5.867 -20.686 1.00 91.06 333 LEU A C 1
ATOM 2629 O O . LEU A 1 333 ? -0.181 6.318 -20.310 1.00 91.06 333 LEU A O 1
ATOM 2633 N N . VAL A 1 334 ? 1.899 5.612 -19.839 1.00 89.19 334 VAL A N 1
ATOM 2634 C CA . VAL A 1 334 ? 1.815 5.784 -18.377 1.00 89.19 334 VAL A CA 1
ATOM 2635 C C . VAL A 1 334 ? 1.707 7.256 -17.945 1.00 89.19 334 VAL A C 1
ATOM 2637 O O . VAL A 1 334 ? 1.202 7.551 -16.862 1.00 89.19 334 VAL A O 1
ATOM 2640 N N . THR A 1 335 ? 2.107 8.215 -18.783 1.00 86.88 335 THR A N 1
ATOM 2641 C CA . THR A 1 335 ? 1.846 9.644 -18.511 1.00 86.88 335 THR A CA 1
ATOM 2642 C C . THR A 1 335 ? 0.452 10.093 -18.940 1.00 86.88 335 THR A C 1
ATOM 2644 O O . THR A 1 335 ? -0.102 11.013 -18.347 1.00 86.88 335 THR A O 1
ATOM 2647 N N . MET A 1 336 ? -0.144 9.421 -19.926 1.00 84.25 336 MET A N 1
ATOM 2648 C CA . MET A 1 336 ? -1.465 9.746 -20.482 1.00 84.25 336 MET A CA 1
ATOM 2649 C C . MET A 1 336 ? -2.605 8.943 -19.843 1.00 84.25 336 MET A C 1
ATOM 2651 O O . MET A 1 336 ? -3.701 8.844 -20.393 1.00 84.25 336 MET A O 1
ATOM 2655 N N . THR A 1 337 ? -2.333 8.360 -18.680 1.00 78.12 337 THR A N 1
ATOM 2656 C CA . THR A 1 337 ? -3.220 7.462 -17.952 1.00 78.12 337 THR A CA 1
ATOM 2657 C C . THR A 1 337 ? -4.574 8.126 -17.644 1.00 78.12 337 THR A C 1
ATOM 2659 O O . THR A 1 337 ? -4.607 9.106 -16.894 1.00 78.12 337 THR A O 1
ATOM 2662 N N . PRO A 1 338 ? -5.704 7.626 -18.183 1.00 80.50 338 PRO A N 1
ATOM 2663 C CA . PRO A 1 338 ? -7.015 8.207 -17.935 1.00 80.50 338 PRO A CA 1
ATOM 2664 C C . PRO A 1 338 ? -7.524 7.865 -16.530 1.00 80.50 338 PRO A C 1
ATOM 2666 O O . PRO A 1 338 ? -7.098 6.895 -15.899 1.00 80.50 338 PRO A O 1
ATOM 2669 N N . VAL A 1 339 ? -8.505 8.637 -16.060 1.00 81.00 339 VAL A N 1
ATOM 2670 C CA . VAL A 1 339 ? -9.313 8.257 -14.895 1.00 81.00 339 VAL A CA 1
ATOM 2671 C C . VAL A 1 339 ? -10.292 7.167 -15.331 1.00 81.00 339 VAL A C 1
ATOM 2673 O O . VAL A 1 339 ? -11.135 7.406 -16.197 1.00 81.00 339 VAL A O 1
ATOM 2676 N N . LEU A 1 340 ? -10.203 5.980 -14.733 1.00 82.06 340 LEU A N 1
ATOM 2677 C CA . LEU A 1 340 ? -11.168 4.910 -14.974 1.00 82.06 340 LEU A CA 1
ATOM 2678 C C . LEU A 1 340 ? -12.413 5.171 -14.134 1.00 82.06 340 LEU A C 1
ATOM 2680 O O . LEU A 1 340 ? -12.369 5.142 -12.905 1.00 82.06 340 LEU A O 1
ATOM 2684 N N . ARG A 1 341 ? -13.537 5.437 -14.795 1.00 78.81 341 ARG A N 1
ATOM 2685 C CA . ARG A 1 341 ? -14.819 5.636 -14.114 1.00 78.81 341 ARG A CA 1
ATOM 2686 C C . ARG A 1 341 ? -15.305 4.312 -13.517 1.00 78.81 341 ARG A C 1
ATOM 2688 O O . ARG A 1 341 ? -15.145 3.264 -14.140 1.00 78.81 341 ARG A O 1
ATOM 2695 N N . TYR A 1 342 ? -15.946 4.366 -12.350 1.00 79.31 342 TYR A N 1
ATOM 2696 C CA . TYR A 1 342 ? -16.623 3.196 -11.794 1.00 79.31 342 TYR A CA 1
ATOM 2697 C C . TYR A 1 342 ? -17.734 2.704 -12.723 1.00 79.31 342 TYR A C 1
ATOM 2699 O O . TYR A 1 342 ? -18.390 3.492 -13.417 1.00 79.31 342 TYR A O 1
ATOM 2707 N N . TYR A 1 343 ? -17.931 1.389 -12.725 1.00 77.75 343 TYR A N 1
ATOM 2708 C CA . TYR A 1 343 ? -18.995 0.753 -13.482 1.00 77.75 343 TYR A CA 1
ATOM 2709 C C . TYR A 1 343 ? -20.360 1.293 -13.039 1.00 77.75 343 TYR A C 1
ATOM 2711 O O . TYR A 1 343 ? -20.616 1.467 -11.850 1.00 77.75 343 TYR A O 1
ATOM 2719 N N . ASN A 1 344 ? -21.233 1.576 -14.003 1.00 69.50 344 ASN A N 1
ATOM 2720 C CA . ASN A 1 344 ? -22.578 2.068 -13.745 1.00 69.50 344 ASN A CA 1
ATOM 2721 C C . ASN A 1 344 ? -23.562 1.231 -14.559 1.00 69.50 344 ASN A C 1
ATOM 2723 O O . ASN A 1 344 ? -23.567 1.310 -15.787 1.00 69.50 344 ASN A O 1
ATOM 2727 N N . VAL A 1 345 ? -24.386 0.453 -13.855 1.00 79.38 345 VAL A N 1
ATOM 2728 C CA . VAL A 1 345 ? -25.364 -0.483 -14.435 1.00 79.38 345 VAL A CA 1
ATOM 2729 C C . VAL A 1 345 ? -26.364 0.233 -15.352 1.00 79.38 345 VAL A C 1
ATOM 2731 O O . VAL A 1 345 ? -26.821 -0.336 -16.337 1.00 79.38 345 VAL A O 1
ATOM 2734 N N . SER A 1 346 ? -26.673 1.500 -15.069 1.00 80.94 346 SER A N 1
ATOM 2735 C CA . SER A 1 346 ? -27.635 2.305 -15.829 1.00 80.94 346 SER A CA 1
ATOM 2736 C C . SER A 1 346 ? -27.057 2.903 -17.117 1.00 80.94 346 SER A C 1
ATOM 2738 O O . SER A 1 346 ? -27.783 3.557 -17.865 1.00 80.94 346 SER A O 1
ATOM 2740 N N . LYS A 1 347 ? -25.755 2.737 -17.385 1.00 81.25 347 LYS A N 1
ATOM 2741 C CA . LYS A 1 347 ? -25.094 3.235 -18.600 1.00 81.25 347 LYS A CA 1
ATOM 2742 C C . LYS A 1 347 ? -24.817 2.090 -19.580 1.00 81.25 347 LYS A C 1
ATOM 2744 O O . LYS A 1 347 ? -24.546 0.973 -19.146 1.00 81.25 347 LYS A O 1
ATOM 2749 N N . PRO A 1 348 ? -24.844 2.348 -20.901 1.00 84.56 348 PRO A N 1
ATOM 2750 C CA . PRO A 1 348 ? -24.524 1.325 -21.888 1.00 84.56 348 PRO A CA 1
ATOM 2751 C C . PRO A 1 348 ? -23.071 0.859 -21.738 1.00 84.56 348 PRO A C 1
ATOM 2753 O O . PRO A 1 348 ? -22.161 1.671 -21.556 1.00 84.56 348 PRO A O 1
ATOM 2756 N N . VAL A 1 349 ? -22.863 -0.453 -21.840 1.00 85.94 349 VAL A N 1
ATOM 2757 C CA . VAL A 1 349 ? -21.544 -1.091 -21.763 1.00 85.94 349 VAL A CA 1
ATOM 2758 C C . VAL A 1 349 ? -21.034 -1.351 -23.176 1.00 85.94 349 VAL A C 1
ATOM 2760 O O . VAL A 1 349 ? -21.729 -1.960 -23.986 1.00 85.94 349 VAL A O 1
ATOM 2763 N N . THR A 1 350 ? -19.812 -0.912 -23.469 1.00 81.31 350 THR A N 1
ATOM 2764 C CA . THR A 1 350 ? -19.133 -1.149 -24.750 1.00 81.31 350 THR A CA 1
ATOM 2765 C C . THR A 1 350 ? -17.780 -1.802 -24.502 1.00 81.31 350 THR A C 1
ATOM 2767 O O . THR A 1 350 ? -17.064 -1.385 -23.593 1.00 81.31 350 THR A O 1
ATOM 2770 N N . VAL A 1 351 ? -17.414 -2.791 -25.316 1.00 75.44 351 VAL A N 1
ATOM 2771 C CA . VAL A 1 351 ? -16.062 -3.371 -25.320 1.00 75.44 351 VAL A CA 1
ATOM 2772 C C . VAL A 1 351 ? -15.179 -2.497 -26.209 1.00 75.44 351 VAL A C 1
ATOM 2774 O O . VAL A 1 351 ? -15.586 -2.173 -27.325 1.00 75.44 351 VAL A O 1
ATOM 2777 N N . GLN A 1 352 ? -14.022 -2.079 -25.692 1.00 57.34 352 GLN A N 1
ATOM 2778 C CA . GLN A 1 352 ? -13.019 -1.303 -26.428 1.00 57.34 352 GLN A CA 1
ATOM 2779 C C . GLN A 1 352 ? -11.876 -2.180 -26.917 1.00 57.34 352 GLN A C 1
ATOM 2781 O O . GLN A 1 352 ? -11.499 -3.112 -26.169 1.00 57.34 352 GLN A O 1
#

Sequence (352 aa):
MAATIPPPAPMKLSGNLSANWEIFRAEYEDYALATELVDKPEGVQAATLRSVMGAECRHVYKHNLNLSNEEQADVTVILNSLERYFKPAKNVIYERYVFGCCKQEEGSTSEEMGLMHFTIPEELRVEGLNTVDDSLTMPLTRNTVVRAYHDVFTSPVEAVPGEVHFELDPAVCTTQLAPEVYHRKQHELLEGLEGVEPIADDILVVGCGDSEDEACKDHDAKLVALLDRCRQVKLRLSVKKLQFRVSELRFHGHILSAAGLKADPEKVRAVLEMPAPSDVKGVQRFIGFVTYLAKFLPRLSEVCEPLRRLTDKDAVWHWLPKHDAAVREIKQLVTMTPVLRYYNVSKPVTVQ

Nearest PDB structures (foldseek):
  4mh8-assembly1_A  TM=8.382E-01  e=7.725E-07  Moloney murine leukemia virus isolate Shinnick
  8wut-assembly1_E  TM=8.340E-01  e=7.725E-07  Moloney murine leukemia virus
  7o0h-assembly1_A  TM=8.779E-01  e=1.967E-06  White-tufted-ear marmoset simian foamy virus
  8ygj-assembly1_E  TM=8.420E-01  e=2.072E-06  Moloney murine leukemia virus
  7o0g-assembly1_A  TM=8.469E-01  e=2.980E-06  White-tufted-ear marmoset simian foamy virus

Solvent-accessible surface area (backbone atoms only — not comparable to full-atom values): 21690 Å² total; per-residue (Å²): 131,83,82,78,78,75,80,51,72,49,47,51,90,69,82,62,39,47,62,36,46,54,53,37,50,51,44,43,52,54,45,32,60,76,66,53,38,76,80,45,61,49,60,57,41,25,50,49,52,60,65,44,34,30,74,69,46,45,48,48,56,70,74,71,61,80,68,50,79,70,47,62,30,37,47,66,56,47,53,53,53,50,46,59,66,47,40,73,78,82,52,64,69,57,54,50,49,53,44,64,64,51,72,80,55,95,88,67,55,63,76,83,65,72,56,77,89,78,87,72,79,89,84,77,80,90,76,78,94,82,81,84,76,89,78,74,67,83,79,86,42,70,67,57,52,52,62,77,41,32,66,36,49,67,56,76,85,69,83,65,91,68,82,78,75,80,89,63,64,82,88,56,60,64,59,74,48,45,65,60,56,49,32,52,49,50,45,66,76,50,60,92,46,73,55,51,48,74,54,74,96,46,74,47,77,57,46,64,56,100,45,72,69,46,13,49,52,43,26,51,54,41,50,50,53,49,52,53,48,24,54,75,73,69,46,73,49,58,67,87,76,63,79,74,94,66,73,61,43,83,50,98,75,24,30,43,38,92,80,21,42,31,78,26,67,67,61,43,49,49,61,62,70,52,74,83,62,88,48,54,68,42,41,52,51,50,51,56,59,52,53,76,50,40,95,47,30,84,65,47,71,67,51,42,42,69,53,52,54,51,62,41,94,85,46,77,91,70,94,46,74,68,46,57,49,29,56,50,50,51,44,48,43,57,71,67,49,55,70,46,59,71,89,53,91,92,50,91,86,78,91,131

InterPro domains:
  IPR043128 Reverse transcriptase/Diguanylate cyclase domain [G3DSA:3.30.70.270] (122-262)
  IPR043128 Reverse transcriptase/Diguanylate cyclase domain [G3DSA:3.30.70.270] (265-349)
  IPR043502 DNA/RNA polymerase superfamily [SSF56672] (178-351)

Foldseek 3Di:
DPPDDDQDAAQDPDDQLLVSLVRNVVSLVVVCVVVVVVVDQLQSSLVSCLVRNDDVVVVCLVPPQPDDPVCSSHPVSSSVSSNPVSDDDPPVVVLVVQLQPDQDDPPDDCVNSVDDDDDQDPDDPDDDDDDQDPQDDPPDDLVSVCVVLVLQAPDDPDPPPDDDDPPDDSVDRPRVCVQVVVQVVVCVLCPPQPQWDRDRPDIGHWFDDPDPVNSSVRSVVSVSVVSVSCVVSVHHDYSVPDDPPDQWDDDPQWIQHQQAIGGRVVLLVCLLPQDQDPALVSLVVSLVSLVVLVVQQPPLVVLCVVSVQRNDPPDDDDDDVSSVVSSVVSNVSSVVGDGDGDDDPPDDDDDD

Mean predicted aligned error: 17.45 Å

Organism: Synaphobranchus kaupii (NCBI:txid118154)

pLDDT: mean 74.36, std 19.52, range [26.05, 95.88]

Radius of gyration: 29.21 Å; Cα contacts (8 Å, |Δi|>4): 296; chains: 1; bounding box: 69×48×84 Å

Secondary structure (DSSP, 8-state):
----PPPPPPPP-SS-HHHHHHHHHHHHHHHHHHTTGGGS-HHHHHHHHHHHS-HHHHHHHHHHS---TTTTT-HHHHHHHHHHHHS----HHHHHHHHHH--PPTT--TTTTT-------S-----------TT-PSSP-HHHHHHHTHHHHH------SS-------TTS-HHHHHHHHHHHHHHHHHTT-TTEEEETTEEEE----SSHHHHHHHHHHHHHHHHHHHHHTT----TTT---S-SEEEETTEEEETTEEEE-HHHHHHHHHPPPP-SHHHHHHHHHHHHTTGGG-TTHHHHHHHHHHTTSTT------HHHHHHHHHHHHHHHSPPPBPPP-TTS-----